Protein AF-A0A1Q6RAH1-F1 (afdb_monomer_lite)

pLDDT: mean 85.96, std 10.25, range [42.16, 95.19]

Radius of gyration: 25.36 Å; chains: 1; bounding box: 57×45×61 Å

Sequence (213 aa):
MSKNLIPQIAQMLGVALGEEFKVVYKTRFEIICNFTLAGLFVHKGDSGKYEKEPLADIICGKAAIVKLPWKPKERDIFYSFDFTYGKWGVKSDMWAGAPCDYALLGKGWIYRTRAEAEAALPAVAKEVGAEYELPTSDTEAVEPWKPKAGEQYYSFGGRFFGDPTVWIVIDVIWQGLAYDVAMFDKGWVYKSKEEAQAALPKVAAEIGVEYES

Secondary structure (DSSP, 8-state):
-PPP-HHHHHHHTT--TT-EEEEEETT--EEEEEEETTEEEEEETTEEEE-SHHHHHHHTTSEEEEEPPP-PPTT-EEEEEEEETTEEEEEEEE----HHHHHHHHHT--BSSHHHHHHHHHHHHHHHT--B---SS------PPPPPTT-EEEEEEE-SSS-TTSEEEEEEE----HHHHHHHHTT--BSSHHHHHHHHHHHHHHHT--B--

Structure (mmCIF, N/CA/C/O backbone):
data_AF-A0A1Q6RAH1-F1
#
_entry.id   AF-A0A1Q6RAH1-F1
#
loop_
_atom_site.group_PDB
_atom_site.id
_atom_site.type_symbol
_atom_site.label_atom_id
_atom_site.label_alt_id
_atom_site.label_comp_id
_atom_site.label_asym_id
_atom_site.label_entity_id
_atom_site.label_seq_id
_atom_site.pdbx_PDB_ins_code
_atom_site.Cartn_x
_atom_site.Cartn_y
_atom_site.Cartn_z
_atom_site.occupancy
_atom_site.B_iso_or_equiv
_atom_site.auth_seq_id
_atom_site.auth_comp_id
_atom_site.auth_asym_id
_atom_site.auth_atom_id
_atom_site.pdbx_PDB_model_num
ATOM 1 N N . MET A 1 1 ? 32.339 -12.583 -17.198 1.00 47.75 1 MET A N 1
ATOM 2 C CA . MET A 1 1 ? 31.604 -11.817 -16.170 1.00 47.75 1 MET A CA 1
ATOM 3 C C . MET A 1 1 ? 30.971 -12.802 -15.207 1.00 47.75 1 MET A C 1
ATOM 5 O O . MET A 1 1 ? 30.176 -13.624 -15.645 1.00 47.75 1 MET A O 1
ATOM 9 N N . SER A 1 2 ? 31.379 -12.803 -13.940 1.00 65.00 2 SER A N 1
ATOM 10 C CA . SER A 1 2 ? 30.761 -13.646 -12.915 1.00 65.00 2 SER A CA 1
ATOM 11 C C . SER A 1 2 ? 29.374 -13.090 -12.584 1.00 65.00 2 SER A C 1
ATOM 13 O O . SER A 1 2 ? 29.226 -11.930 -12.210 1.00 65.00 2 SER A O 1
ATOM 15 N N . LYS A 1 3 ? 28.335 -13.904 -12.771 1.00 85.19 3 LYS A N 1
ATOM 16 C CA . LYS A 1 3 ? 26.958 -13.549 -12.414 1.00 85.19 3 LYS A CA 1
ATOM 17 C C . LYS A 1 3 ? 26.849 -13.481 -10.886 1.00 85.19 3 LYS A C 1
ATOM 19 O O . LYS A 1 3 ? 27.152 -14.465 -10.217 1.00 85.19 3 LYS A O 1
ATOM 24 N N . ASN A 1 4 ? 26.427 -12.344 -10.334 1.00 91.25 4 ASN A N 1
ATOM 25 C CA . ASN A 1 4 ? 26.151 -12.224 -8.901 1.00 91.25 4 ASN A CA 1
ATOM 26 C C . ASN A 1 4 ? 24.824 -12.928 -8.572 1.00 91.25 4 ASN A C 1
ATOM 28 O O . ASN A 1 4 ? 23.782 -12.563 -9.117 1.00 91.25 4 ASN A O 1
ATOM 32 N N . LEU A 1 5 ? 24.866 -13.941 -7.705 1.00 93.62 5 LEU A N 1
ATOM 33 C CA . LEU A 1 5 ? 23.701 -14.756 -7.347 1.00 93.62 5 LEU A CA 1
ATOM 34 C C . LEU A 1 5 ? 22.924 -14.221 -6.138 1.00 93.62 5 LEU A C 1
ATOM 36 O O . LEU A 1 5 ? 21.811 -14.681 -5.898 1.00 93.62 5 LEU A O 1
ATOM 40 N N . ILE A 1 6 ? 23.460 -13.244 -5.397 1.00 93.81 6 ILE A N 1
ATOM 41 C CA . ILE A 1 6 ? 22.816 -12.741 -4.175 1.00 93.81 6 ILE A CA 1
ATOM 42 C C . ILE A 1 6 ? 21.381 -12.239 -4.413 1.00 93.81 6 ILE A C 1
ATOM 44 O O . ILE A 1 6 ? 20.514 -12.626 -3.631 1.00 93.81 6 ILE A O 1
ATOM 48 N N . PRO A 1 7 ? 21.067 -11.470 -5.479 1.00 92.81 7 PRO A N 1
ATOM 49 C CA . PRO A 1 7 ? 19.688 -11.042 -5.725 1.00 92.81 7 PRO A CA 1
ATOM 50 C C . PRO A 1 7 ? 18.707 -12.212 -5.878 1.00 92.81 7 PRO A C 1
ATOM 52 O O . PRO A 1 7 ? 17.592 -12.154 -5.369 1.00 92.81 7 PRO A O 1
ATOM 55 N N . GLN A 1 8 ? 19.138 -13.297 -6.533 1.00 93.88 8 GLN A N 1
ATOM 56 C CA . GLN A 1 8 ? 18.311 -14.491 -6.729 1.00 93.88 8 GLN A CA 1
ATOM 57 C C . GLN A 1 8 ? 18.133 -15.263 -5.421 1.00 93.88 8 GLN A C 1
ATOM 59 O O . GLN A 1 8 ? 17.026 -15.688 -5.107 1.00 93.88 8 GLN A O 1
ATOM 64 N N . ILE A 1 9 ? 19.202 -15.395 -4.630 1.00 92.44 9 ILE A N 1
ATOM 65 C CA . ILE A 1 9 ? 19.156 -16.039 -3.312 1.00 92.44 9 ILE A CA 1
ATOM 66 C C . ILE A 1 9 ? 18.201 -15.284 -2.379 1.00 92.44 9 ILE A C 1
ATOM 68 O O . ILE A 1 9 ? 17.347 -15.911 -1.760 1.00 92.44 9 ILE A O 1
ATOM 72 N N . ALA A 1 10 ? 18.295 -13.953 -2.311 1.00 91.44 10 ALA A N 1
ATOM 73 C CA . ALA A 1 10 ? 17.407 -13.132 -1.488 1.00 91.44 10 ALA A CA 1
ATOM 74 C C . ALA A 1 10 ? 15.931 -13.353 -1.867 1.00 91.44 10 ALA A C 1
ATOM 76 O O . ALA A 1 10 ? 15.109 -13.658 -1.002 1.00 91.44 10 ALA A O 1
ATOM 77 N N . GLN A 1 11 ? 15.623 -13.323 -3.169 1.00 89.25 11 GLN A N 1
ATOM 78 C CA . GLN A 1 11 ? 14.278 -13.581 -3.683 1.00 89.25 11 GLN A CA 1
ATOM 79 C C . GLN A 1 11 ? 13.774 -14.990 -3.331 1.00 89.25 11 GLN A C 1
ATOM 81 O O . GLN A 1 11 ? 12.641 -15.130 -2.876 1.00 89.25 11 GLN A O 1
ATOM 86 N N . MET A 1 12 ? 14.604 -16.029 -3.497 1.00 91.62 12 MET A N 1
ATOM 87 C CA . MET A 1 12 ? 14.254 -17.412 -3.131 1.00 91.62 12 MET A CA 1
ATOM 88 C C . MET A 1 12 ? 13.974 -17.572 -1.634 1.00 91.62 12 MET A C 1
ATOM 90 O O . MET A 1 12 ? 13.146 -18.389 -1.242 1.00 91.62 12 MET A O 1
ATOM 94 N N . LEU A 1 13 ? 14.653 -16.785 -0.803 1.00 90.31 13 LEU A N 1
ATOM 95 C CA . LEU A 1 13 ? 14.472 -16.751 0.647 1.00 90.31 13 LEU A CA 1
ATOM 96 C C . LEU A 1 13 ? 13.353 -15.791 1.086 1.00 90.31 13 LEU A C 1
ATOM 98 O O . LEU A 1 13 ? 13.125 -15.605 2.280 1.00 90.31 13 LEU A O 1
ATOM 102 N N . GLY A 1 14 ? 12.648 -15.182 0.129 1.00 87.69 14 GLY A N 1
ATOM 103 C CA . GLY A 1 14 ? 11.501 -14.321 0.374 1.00 87.69 14 GLY A CA 1
ATOM 104 C C . GLY A 1 14 ? 11.841 -12.949 0.953 1.00 87.69 14 GLY A C 1
ATOM 105 O O . GLY A 1 14 ? 10.938 -12.312 1.484 1.00 87.69 14 GLY A O 1
ATOM 106 N N . VAL A 1 15 ? 13.087 -12.478 0.871 1.00 89.19 15 VAL A N 1
ATOM 107 C CA . VAL A 1 15 ? 13.524 -11.157 1.368 1.00 89.19 15 VAL A CA 1
ATOM 108 C C . VAL A 1 15 ? 14.038 -10.278 0.227 1.00 89.19 15 VAL A C 1
ATOM 110 O O . VAL A 1 15 ? 14.594 -10.772 -0.755 1.00 89.19 15 VAL A O 1
ATOM 113 N N . ALA A 1 16 ? 13.860 -8.964 0.333 1.00 87.19 16 ALA A N 1
ATOM 114 C CA . ALA A 1 16 ? 14.388 -8.014 -0.639 1.00 87.19 16 ALA A CA 1
ATOM 115 C C . ALA A 1 16 ? 15.873 -7.695 -0.386 1.00 87.19 16 ALA A C 1
ATOM 117 O O . ALA A 1 16 ? 16.408 -7.850 0.713 1.00 87.19 16 ALA A O 1
ATOM 118 N N . LEU A 1 17 ? 16.565 -7.220 -1.423 1.00 89.75 17 LEU A N 1
ATOM 119 C CA . LEU A 1 17 ? 17.951 -6.777 -1.291 1.00 89.75 17 LEU A CA 1
ATOM 120 C C . LEU A 1 17 ? 18.000 -5.507 -0.427 1.00 89.75 17 LEU A C 1
ATOM 122 O O . LEU A 1 17 ? 17.276 -4.548 -0.681 1.00 89.75 17 LEU A O 1
ATOM 126 N N . GLY A 1 18 ? 18.837 -5.511 0.607 1.00 86.62 18 GLY A N 1
ATOM 127 C CA . GLY A 1 18 ? 18.890 -4.451 1.613 1.00 86.62 18 GLY A CA 1
ATOM 128 C C . GLY A 1 18 ? 17.798 -4.514 2.688 1.00 86.62 18 GLY A C 1
ATOM 129 O O . GLY A 1 18 ? 17.840 -3.695 3.599 1.00 86.62 18 GLY A O 1
ATOM 130 N N . GLU A 1 19 ? 16.854 -5.459 2.622 1.00 87.56 19 GLU A N 1
ATOM 131 C CA . GLU A 1 19 ? 15.880 -5.689 3.696 1.00 87.56 19 GLU A CA 1
ATOM 132 C C . GLU A 1 19 ? 16.561 -6.374 4.883 1.00 87.56 19 GLU A C 1
ATOM 134 O O . GLU A 1 19 ? 17.255 -7.381 4.715 1.00 87.56 19 GLU A O 1
ATOM 139 N N . GLU A 1 20 ? 16.363 -5.823 6.080 1.00 90.56 20 GLU A N 1
ATOM 140 C CA . GLU A 1 20 ? 16.831 -6.440 7.316 1.00 90.56 20 GLU A CA 1
ATOM 141 C C . GLU A 1 20 ? 15.904 -7.580 7.734 1.00 90.56 20 GLU A C 1
ATOM 143 O O . GLU A 1 20 ? 14.677 -7.464 7.749 1.00 90.56 20 GLU A O 1
ATOM 148 N N . PHE A 1 21 ? 16.510 -8.694 8.116 1.00 91.25 21 PHE A N 1
ATOM 149 C CA . PHE A 1 21 ? 15.821 -9.860 8.634 1.00 91.25 21 PHE A CA 1
ATOM 150 C C . PHE A 1 21 ? 16.607 -10.465 9.789 1.00 91.25 21 PHE A C 1
ATOM 152 O O . PHE A 1 21 ? 17.814 -10.268 9.939 1.00 91.25 21 PHE A O 1
ATOM 159 N N . LYS A 1 22 ? 15.905 -11.229 10.617 1.00 93.25 22 LYS A N 1
ATOM 160 C CA . LYS A 1 22 ? 16.497 -11.987 11.707 1.00 93.25 22 LYS A CA 1
ATOM 161 C C . LYS A 1 22 ? 16.856 -13.385 11.215 1.00 93.25 22 LYS A C 1
ATOM 163 O O . LYS A 1 22 ? 16.039 -14.058 10.593 1.00 93.25 22 LYS A O 1
ATOM 168 N N . VAL A 1 23 ? 18.057 -13.845 11.529 1.00 93.06 23 VAL A N 1
ATOM 169 C CA . VAL A 1 23 ? 18.472 -15.240 11.368 1.00 93.06 23 VAL A CA 1
ATOM 170 C C . VAL A 1 23 ? 18.381 -15.908 12.731 1.00 93.06 23 VAL A C 1
ATOM 172 O O . VAL A 1 23 ? 18.995 -15.442 13.691 1.00 93.06 23 VAL A O 1
ATOM 175 N N . VAL A 1 24 ? 17.604 -16.985 12.816 1.00 92.12 24 VAL A N 1
ATOM 176 C CA . VAL A 1 24 ? 17.355 -17.731 14.052 1.00 92.12 24 VAL A CA 1
ATOM 177 C C . VAL A 1 24 ? 17.960 -19.122 13.935 1.00 92.12 24 VAL A C 1
ATOM 179 O O . VAL A 1 24 ? 17.583 -19.924 13.075 1.00 92.12 24 VAL A O 1
ATOM 182 N N . TYR A 1 25 ? 18.892 -19.420 14.831 1.00 90.75 25 TYR A N 1
ATOM 183 C CA . TYR A 1 25 ? 19.500 -20.737 14.955 1.00 90.75 25 TYR A CA 1
ATOM 184 C C . TYR A 1 25 ? 18.700 -21.630 15.904 1.00 90.75 25 TYR A C 1
ATOM 186 O O . TYR A 1 25 ? 18.024 -21.161 16.820 1.00 90.75 25 TYR A O 1
ATOM 194 N N . LYS A 1 26 ? 18.849 -22.953 15.760 1.00 83.50 26 LYS A N 1
ATOM 195 C CA . LYS A 1 26 ? 18.244 -23.939 16.681 1.00 83.50 26 LYS A CA 1
ATOM 196 C C . LYS A 1 26 ? 18.640 -23.720 18.146 1.00 83.50 26 LYS A C 1
ATOM 198 O O . LYS A 1 26 ? 17.880 -24.053 19.047 1.00 83.50 26 LYS A O 1
ATOM 203 N N . THR A 1 27 ? 19.809 -23.129 18.382 1.00 83.38 27 THR A N 1
ATOM 204 C CA . THR A 1 27 ? 20.325 -22.750 19.705 1.00 83.38 27 THR A CA 1
ATOM 205 C C . THR A 1 27 ? 19.649 -21.506 20.298 1.00 83.38 27 THR A C 1
ATOM 207 O O . THR A 1 27 ? 20.072 -21.048 21.355 1.00 83.38 27 THR A O 1
ATOM 210 N N . ARG A 1 28 ? 18.617 -20.951 19.640 1.00 79.00 28 ARG A N 1
ATOM 211 C CA . ARG A 1 28 ? 17.972 -19.659 19.954 1.00 79.00 28 ARG A CA 1
ATOM 212 C C . ARG A 1 28 ? 18.907 -18.452 19.875 1.00 79.00 28 ARG A C 1
ATOM 214 O O . ARG A 1 28 ? 18.581 -17.384 20.379 1.00 79.00 28 ARG A O 1
ATOM 221 N N . PHE A 1 29 ? 20.063 -18.617 19.242 1.00 86.12 29 PHE A N 1
ATOM 222 C CA . PHE A 1 29 ? 20.911 -17.494 18.886 1.00 86.12 29 PHE A CA 1
ATOM 223 C C . PHE A 1 29 ? 20.271 -16.736 17.719 1.00 86.12 29 PHE A C 1
ATOM 225 O O . PHE A 1 29 ? 19.860 -17.351 16.730 1.00 86.12 29 PHE A O 1
ATOM 232 N N . GLU A 1 30 ? 20.171 -15.417 17.859 1.00 89.50 30 GLU A N 1
ATOM 233 C CA . GLU A 1 30 ? 19.521 -14.529 16.900 1.00 89.50 30 GLU A CA 1
ATOM 234 C C . GLU A 1 30 ? 20.498 -13.448 16.446 1.00 89.50 30 GLU A C 1
ATOM 236 O O . GLU A 1 30 ? 21.168 -12.823 17.269 1.00 89.50 30 GLU A O 1
ATOM 241 N N . ILE A 1 31 ? 20.555 -13.206 15.139 1.00 91.44 31 ILE A N 1
ATOM 242 C CA . ILE A 1 31 ? 21.342 -12.117 14.548 1.00 91.44 31 ILE A CA 1
ATOM 243 C C . ILE A 1 31 ? 20.506 -11.369 13.519 1.00 91.44 31 ILE A C 1
ATOM 245 O O . ILE A 1 31 ? 19.655 -11.965 12.859 1.00 91.44 31 ILE A O 1
ATOM 249 N N . ILE A 1 32 ? 20.742 -10.065 13.385 1.00 92.25 32 ILE A N 1
ATOM 250 C CA . ILE A 1 32 ? 20.116 -9.246 12.345 1.00 92.25 32 ILE A CA 1
ATOM 251 C C . ILE A 1 32 ? 21.073 -9.178 11.160 1.00 92.25 32 ILE A C 1
ATOM 253 O O . ILE A 1 32 ? 22.271 -8.931 11.318 1.00 92.25 32 ILE A O 1
ATOM 257 N N . CYS A 1 33 ? 20.553 -9.442 9.969 1.00 93.62 33 CYS A N 1
ATOM 258 C CA . CYS A 1 33 ? 21.322 -9.471 8.737 1.00 93.62 33 CYS A CA 1
ATOM 259 C C . CYS A 1 33 ? 20.552 -8.809 7.597 1.00 93.62 33 CYS A C 1
ATOM 261 O O . CYS A 1 33 ? 19.330 -8.698 7.644 1.00 93.62 33 CYS A O 1
ATOM 263 N N . ASN A 1 34 ? 21.262 -8.432 6.538 1.00 93.88 34 ASN A N 1
ATOM 264 C CA . ASN A 1 34 ? 20.655 -8.078 5.260 1.00 93.88 34 ASN A CA 1
ATOM 265 C C . ASN A 1 34 ? 21.528 -8.564 4.095 1.00 93.88 34 ASN A C 1
ATOM 267 O O . ASN A 1 34 ? 22.754 -8.652 4.197 1.00 93.88 34 ASN A O 1
ATOM 271 N N . PHE A 1 35 ? 20.897 -8.876 2.963 1.00 94.62 35 PHE A N 1
ATOM 272 C CA . PHE A 1 35 ? 21.619 -9.184 1.728 1.00 94.62 35 PHE A CA 1
ATOM 273 C C . PHE A 1 35 ? 22.016 -7.891 1.012 1.00 94.62 35 PHE A C 1
ATOM 275 O O . PHE A 1 35 ? 21.180 -7.013 0.807 1.00 94.62 35 PHE A O 1
ATOM 282 N N . THR A 1 36 ? 23.269 -7.782 0.576 1.00 93.31 36 THR A N 1
ATOM 283 C CA . THR A 1 36 ? 23.757 -6.718 -0.314 1.00 93.31 36 THR A CA 1
ATOM 284 C C . THR A 1 36 ? 24.404 -7.330 -1.550 1.00 93.31 36 THR A C 1
ATOM 286 O O . THR A 1 36 ? 24.668 -8.529 -1.607 1.00 93.31 36 THR A O 1
ATOM 289 N N . LEU A 1 37 ? 24.742 -6.510 -2.547 1.00 92.38 37 LEU A N 1
ATOM 290 C CA . LEU A 1 37 ? 25.493 -6.995 -3.708 1.00 92.38 37 LEU A CA 1
ATOM 291 C C . LEU A 1 37 ? 26.866 -7.591 -3.339 1.00 92.38 37 LEU A C 1
ATOM 293 O O . LEU A 1 37 ? 27.397 -8.378 -4.118 1.00 92.38 37 LEU A O 1
ATOM 297 N N . ALA A 1 38 ? 27.424 -7.261 -2.170 1.00 90.12 38 ALA A N 1
ATOM 298 C CA . ALA A 1 38 ? 28.689 -7.814 -1.690 1.00 90.12 38 ALA A CA 1
ATOM 299 C C . ALA A 1 38 ? 28.535 -9.146 -0.926 1.00 90.12 38 ALA A C 1
ATOM 301 O O . ALA A 1 38 ? 29.526 -9.853 -0.746 1.00 90.12 38 ALA A O 1
ATOM 302 N N . GLY A 1 39 ? 27.323 -9.513 -0.491 1.00 92.44 39 GLY A N 1
ATOM 303 C CA . GLY A 1 39 ? 27.060 -10.740 0.264 1.00 92.44 39 GLY A CA 1
ATOM 304 C C . GLY A 1 39 ? 26.077 -10.536 1.415 1.00 92.44 39 GLY A C 1
ATOM 305 O O . GLY A 1 39 ? 25.264 -9.616 1.397 1.00 92.44 39 GLY A O 1
ATOM 306 N N . LEU A 1 40 ? 26.149 -11.405 2.425 1.00 94.56 40 LEU A N 1
ATOM 307 C CA . LEU A 1 40 ? 25.364 -11.277 3.652 1.00 94.56 40 LEU A CA 1
ATOM 308 C C . LEU A 1 40 ? 26.101 -10.379 4.650 1.00 94.56 40 LEU A C 1
ATOM 310 O O . LEU A 1 40 ? 27.222 -10.693 5.056 1.00 94.56 40 LEU A O 1
ATOM 314 N N . PHE A 1 41 ? 25.474 -9.274 5.039 1.00 95.19 41 PHE A N 1
ATOM 315 C CA . PHE A 1 41 ? 25.972 -8.378 6.075 1.00 95.19 41 PHE A CA 1
ATOM 316 C C . PHE A 1 41 ? 25.336 -8.740 7.418 1.00 95.19 41 PHE A C 1
ATOM 318 O O . PHE A 1 41 ? 24.119 -8.901 7.496 1.00 95.19 41 PHE A O 1
ATOM 325 N N . VAL A 1 42 ? 26.157 -8.882 8.458 1.00 94.81 42 VAL A N 1
ATOM 326 C CA . VAL A 1 42 ? 25.736 -9.184 9.831 1.00 94.81 42 VAL A CA 1
ATOM 327 C C . VAL A 1 42 ? 25.904 -7.933 10.682 1.00 94.81 42 VAL A C 1
ATOM 329 O O . VAL A 1 42 ? 27.005 -7.380 10.771 1.00 94.81 42 VAL A O 1
ATOM 332 N N . HIS A 1 43 ? 24.817 -7.507 11.322 1.00 90.50 43 HIS A N 1
ATOM 333 C CA . HIS A 1 43 ? 24.790 -6.350 12.214 1.00 90.50 43 HIS A CA 1
ATOM 334 C C . HIS A 1 43 ? 25.256 -6.718 13.626 1.00 90.50 43 HIS A C 1
ATOM 336 O O . HIS A 1 43 ? 24.899 -7.764 14.171 1.00 90.50 43 HIS A O 1
ATOM 342 N N . LYS A 1 44 ? 26.041 -5.831 14.239 1.00 86.69 44 LYS A N 1
ATOM 343 C CA . LYS A 1 44 ? 26.558 -5.924 15.608 1.00 86.69 44 LYS A CA 1
ATOM 344 C C . LYS A 1 44 ? 26.568 -4.527 16.246 1.00 86.69 44 LYS A C 1
ATOM 346 O O . LYS A 1 44 ? 27.577 -3.818 16.207 1.00 86.69 44 LYS A O 1
ATOM 351 N N . GLY A 1 45 ? 25.440 -4.147 16.850 1.00 76.00 45 GLY A N 1
ATOM 352 C CA . GLY A 1 45 ? 25.222 -2.783 17.354 1.00 76.00 45 GLY A CA 1
ATOM 353 C C . GLY A 1 45 ? 25.266 -1.766 16.210 1.00 76.00 45 GLY A C 1
ATOM 354 O O . GLY A 1 45 ? 24.728 -2.043 15.144 1.00 76.00 45 GLY A O 1
ATOM 355 N N . ASP A 1 46 ? 25.983 -0.656 16.396 1.00 70.38 46 ASP A N 1
ATOM 356 C CA . ASP A 1 46 ? 26.181 0.389 15.370 1.00 70.38 46 ASP A CA 1
ATOM 357 C C . ASP A 1 46 ? 27.219 0.010 14.289 1.00 70.38 46 ASP A C 1
ATOM 359 O O . ASP A 1 46 ? 27.641 0.837 13.482 1.00 70.38 46 ASP A O 1
ATOM 363 N N . SER A 1 47 ? 27.689 -1.240 14.291 1.00 80.44 47 SER A N 1
ATOM 364 C CA . SER A 1 47 ? 28.716 -1.754 13.381 1.00 80.44 47 SER A CA 1
ATOM 365 C C . SER A 1 47 ? 28.268 -3.057 12.722 1.00 80.44 47 SER A C 1
ATOM 367 O O . SER A 1 47 ? 27.273 -3.657 13.119 1.00 80.44 47 SER A O 1
ATOM 369 N N . GLY A 1 48 ? 29.012 -3.544 11.733 1.00 88.88 48 GLY A N 1
ATOM 370 C CA . GLY A 1 48 ? 28.742 -4.848 11.135 1.00 88.88 48 GLY A CA 1
ATOM 371 C C . GLY A 1 48 ? 29.824 -5.275 10.156 1.00 88.88 48 GLY A C 1
ATOM 372 O O . GLY A 1 48 ? 30.775 -4.535 9.893 1.00 88.88 48 GLY A O 1
ATOM 373 N N . LYS A 1 49 ? 29.709 -6.498 9.641 1.00 94.12 49 LYS A N 1
ATOM 374 C CA . LYS A 1 49 ? 30.662 -7.048 8.670 1.00 94.12 49 LYS A CA 1
ATOM 375 C C . LY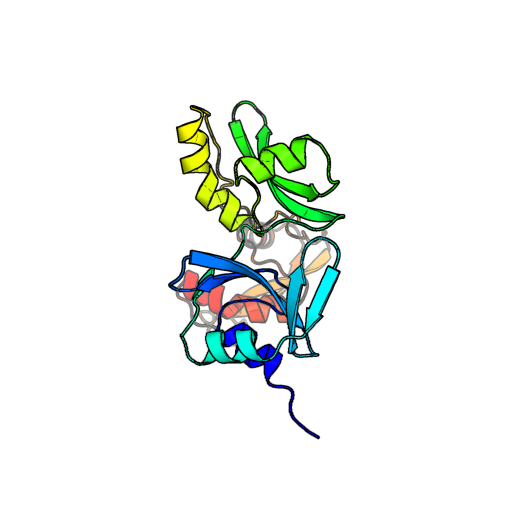S A 1 49 ? 30.007 -8.081 7.763 1.00 94.12 49 LYS A C 1
ATOM 377 O O . LYS A 1 49 ? 28.973 -8.655 8.087 1.00 94.12 49 LYS A O 1
ATOM 382 N N . TYR A 1 50 ? 30.648 -8.340 6.629 1.00 92.88 50 TYR A N 1
ATOM 383 C CA . TYR A 1 50 ? 30.246 -9.412 5.727 1.00 92.88 50 TYR A CA 1
ATOM 384 C C . TYR A 1 50 ? 30.726 -10.763 6.254 1.00 92.88 50 TYR A C 1
ATOM 386 O O . TYR A 1 50 ? 31.927 -10.954 6.455 1.00 92.88 50 TYR A O 1
ATOM 394 N N . GLU A 1 51 ? 29.803 -11.704 6.449 1.00 92.25 51 GLU A N 1
ATOM 395 C CA . GLU A 1 51 ? 30.116 -13.036 6.973 1.00 92.25 51 GLU A CA 1
ATOM 396 C C . GLU A 1 51 ? 29.668 -14.146 6.020 1.00 92.25 51 GLU A C 1
ATOM 398 O O . GLU A 1 51 ? 28.571 -14.126 5.464 1.00 92.25 51 GLU A O 1
ATOM 403 N N . LYS A 1 52 ? 30.544 -15.140 5.833 1.00 91.69 52 LYS A N 1
ATOM 404 C CA . LYS A 1 52 ? 30.313 -16.269 4.917 1.00 91.69 52 LYS A CA 1
ATOM 405 C C . LYS A 1 52 ? 29.613 -17.442 5.602 1.00 91.69 52 LYS A C 1
ATOM 407 O O . LYS A 1 52 ? 28.859 -18.158 4.952 1.00 91.69 52 LYS A O 1
ATOM 412 N N . GLU A 1 53 ? 29.867 -17.640 6.893 1.00 91.44 53 GLU A N 1
ATOM 413 C CA . GLU A 1 53 ? 29.320 -18.762 7.663 1.00 91.44 53 GLU A CA 1
ATOM 414 C C . GLU A 1 53 ? 27.795 -18.663 7.818 1.00 91.44 53 GLU A C 1
ATOM 416 O O . GLU A 1 53 ? 27.118 -19.612 7.416 1.00 91.44 53 GLU A O 1
ATOM 421 N N . PRO A 1 54 ? 27.206 -17.520 8.236 1.00 91.12 54 PRO A N 1
ATOM 422 C CA . PRO A 1 54 ? 25.752 -17.424 8.346 1.00 91.12 54 PRO A CA 1
ATOM 423 C C . PRO A 1 54 ? 25.056 -17.531 6.986 1.00 91.12 54 PRO A C 1
ATOM 425 O O . PRO A 1 54 ? 23.971 -18.096 6.889 1.00 91.12 54 PRO A O 1
ATOM 428 N N . LEU A 1 55 ? 25.704 -17.071 5.908 1.00 93.12 55 LEU A N 1
ATOM 429 C CA . LEU A 1 55 ? 25.204 -17.273 4.548 1.00 93.12 55 LEU A CA 1
ATOM 430 C C . LEU A 1 55 ? 25.100 -18.765 4.210 1.00 93.12 55 LEU A C 1
ATOM 432 O O . LEU A 1 55 ? 24.068 -19.199 3.702 1.00 93.12 55 LEU A O 1
ATOM 436 N N . ALA A 1 56 ? 26.144 -19.544 4.509 1.00 94.19 56 ALA A N 1
ATOM 437 C CA . ALA A 1 56 ? 26.151 -20.990 4.307 1.00 94.19 56 ALA A CA 1
ATOM 438 C C . ALA A 1 56 ? 25.093 -21.698 5.172 1.00 94.19 56 ALA A C 1
ATOM 440 O O . ALA A 1 56 ? 24.429 -22.623 4.706 1.00 94.19 56 ALA A O 1
ATOM 441 N N . ASP A 1 57 ? 24.901 -21.256 6.414 1.00 93.81 57 ASP A N 1
ATOM 442 C CA . ASP A 1 57 ? 23.904 -21.835 7.314 1.00 93.81 57 ASP A CA 1
ATOM 443 C C . ASP A 1 57 ? 22.468 -21.588 6.841 1.00 93.81 57 ASP A C 1
ATOM 445 O O . ASP A 1 57 ? 21.640 -22.497 6.921 1.00 93.81 57 ASP A O 1
ATOM 449 N N . ILE A 1 58 ? 22.180 -20.398 6.308 1.00 93.44 58 ILE A N 1
ATOM 450 C CA . ILE A 1 58 ? 20.879 -20.060 5.719 1.00 93.44 58 ILE A CA 1
ATOM 451 C C . ILE A 1 58 ? 20.598 -20.947 4.500 1.00 93.44 58 ILE A C 1
ATOM 453 O O . ILE A 1 58 ? 19.572 -21.624 4.456 1.00 93.44 58 ILE A O 1
ATOM 457 N N . ILE A 1 59 ? 21.508 -20.986 3.518 1.00 92.75 59 ILE A N 1
ATOM 458 C CA . ILE A 1 59 ? 21.270 -21.709 2.252 1.00 92.75 59 ILE A CA 1
ATOM 459 C C . ILE A 1 59 ? 21.229 -23.233 2.434 1.00 92.75 59 ILE A C 1
ATOM 461 O O . ILE A 1 59 ? 20.582 -23.924 1.654 1.00 92.75 59 ILE A O 1
ATOM 465 N N . CYS A 1 60 ? 21.888 -23.759 3.470 1.00 93.31 60 CYS A N 1
ATOM 466 C CA . CYS A 1 60 ? 21.847 -25.176 3.831 1.00 93.31 60 CYS A CA 1
ATOM 467 C C . CYS A 1 60 ? 20.709 -25.522 4.812 1.00 93.31 60 CYS A C 1
ATOM 469 O O . CYS A 1 60 ? 20.642 -26.660 5.277 1.00 93.31 60 CYS A O 1
ATOM 471 N N . GLY A 1 61 ? 19.845 -24.565 5.176 1.00 90.12 61 GLY A N 1
ATOM 472 C CA . GLY A 1 61 ? 18.696 -24.796 6.061 1.00 90.12 61 GLY A CA 1
ATOM 473 C C . GLY A 1 61 ? 19.051 -25.079 7.527 1.00 90.12 61 GLY A C 1
ATOM 474 O O . GLY A 1 61 ? 18.252 -25.663 8.262 1.00 90.12 61 GLY A O 1
ATOM 475 N N . LYS A 1 62 ? 20.251 -24.696 7.979 1.00 91.75 62 LYS A N 1
ATOM 476 C CA . LYS A 1 62 ? 20.679 -24.815 9.386 1.00 91.75 62 LYS A CA 1
ATOM 477 C C . LYS A 1 62 ? 20.132 -23.690 10.265 1.00 91.75 62 LYS A C 1
ATOM 479 O O . LYS A 1 62 ? 20.010 -23.878 11.478 1.00 91.75 62 LYS A O 1
ATOM 484 N N . ALA A 1 63 ? 19.798 -22.557 9.656 1.00 91.94 63 ALA A N 1
ATOM 485 C CA . ALA A 1 63 ? 19.170 -21.413 10.298 1.00 91.94 63 ALA A CA 1
ATOM 486 C C . ALA A 1 63 ? 17.911 -20.992 9.532 1.00 91.94 63 ALA A C 1
ATOM 488 O O . ALA A 1 63 ? 17.818 -21.175 8.319 1.00 91.94 63 ALA A O 1
ATOM 489 N N . ALA A 1 64 ? 16.941 -20.435 10.253 1.00 90.88 64 ALA A N 1
ATOM 490 C CA . ALA A 1 64 ? 15.707 -19.922 9.677 1.00 90.88 64 ALA A CA 1
ATOM 491 C C . ALA A 1 64 ? 15.785 -18.403 9.518 1.00 90.88 64 ALA A C 1
ATOM 493 O O . ALA A 1 64 ? 16.301 -17.709 10.395 1.00 90.88 64 ALA A O 1
ATOM 494 N N . ILE A 1 65 ? 15.233 -17.887 8.421 1.00 91.12 65 ILE A N 1
ATOM 495 C CA . ILE A 1 65 ? 15.007 -16.452 8.250 1.00 91.12 65 ILE A CA 1
ATOM 496 C C . ILE A 1 65 ? 13.636 -16.108 8.821 1.00 91.12 65 ILE A C 1
ATOM 498 O O . ILE A 1 65 ? 12.623 -16.696 8.448 1.00 91.12 65 ILE A O 1
ATOM 502 N N . VAL A 1 66 ? 13.615 -15.122 9.708 1.00 88.88 66 VAL A N 1
ATOM 503 C CA . VAL A 1 66 ? 12.413 -14.499 10.249 1.00 88.88 66 VAL A CA 1
ATOM 504 C C . VAL A 1 66 ? 12.426 -13.044 9.806 1.00 88.88 66 VAL A C 1
ATOM 506 O O . VAL A 1 66 ? 13.346 -12.294 10.136 1.00 88.88 66 VAL A O 1
ATOM 509 N N . LYS A 1 67 ? 11.416 -12.631 9.040 1.00 85.06 67 LYS A N 1
ATOM 510 C CA . LYS A 1 67 ? 11.283 -11.227 8.640 1.00 85.06 67 LYS A CA 1
ATOM 511 C C . LYS A 1 67 ? 11.086 -10.360 9.875 1.00 85.06 67 LYS A C 1
ATOM 513 O O . LYS A 1 67 ? 10.310 -10.711 10.764 1.00 85.06 67 LYS A O 1
ATOM 518 N N . LEU A 1 68 ? 11.790 -9.236 9.920 1.00 79.19 68 LEU A N 1
ATOM 519 C CA . LEU A 1 68 ? 11.507 -8.226 10.926 1.00 79.19 68 LEU A CA 1
ATOM 520 C C . LEU A 1 68 ? 10.193 -7.519 10.567 1.00 79.19 68 LEU A C 1
ATOM 522 O O . LEU A 1 68 ? 9.882 -7.390 9.377 1.00 79.19 68 LEU A O 1
ATOM 526 N N . PRO A 1 69 ? 9.422 -7.055 11.568 1.00 70.38 69 PRO A N 1
ATOM 527 C CA . PRO A 1 69 ? 8.360 -6.093 11.325 1.00 70.38 69 PRO A CA 1
ATOM 528 C C . PRO A 1 69 ? 8.949 -4.945 10.515 1.00 70.38 69 PRO A C 1
ATOM 530 O O . PRO A 1 69 ? 9.997 -4.400 10.869 1.00 70.38 69 PRO A O 1
ATOM 533 N N . TRP A 1 70 ? 8.335 -4.640 9.380 1.00 77.88 70 TRP A N 1
ATOM 534 C CA . TRP A 1 70 ? 8.847 -3.584 8.530 1.00 77.88 70 TRP A CA 1
ATOM 535 C C . TRP A 1 70 ? 8.835 -2.252 9.279 1.00 77.88 70 TRP A C 1
ATOM 537 O O . TRP A 1 70 ? 7.838 -1.893 9.901 1.00 77.88 70 TRP A O 1
ATOM 547 N N . LYS A 1 71 ? 9.947 -1.522 9.187 1.00 82.00 71 LYS A N 1
ATOM 548 C CA . LYS A 1 71 ? 10.072 -0.156 9.680 1.00 82.00 71 LYS A CA 1
ATOM 549 C C . LYS A 1 71 ? 10.315 0.776 8.484 1.00 82.00 71 LYS A C 1
ATOM 551 O O . LYS A 1 71 ? 11.257 0.514 7.730 1.00 82.00 71 LYS A O 1
ATOM 556 N N . PRO A 1 72 ? 9.519 1.842 8.310 1.00 83.81 72 PRO A N 1
ATOM 557 C CA . PRO A 1 72 ? 9.776 2.850 7.287 1.00 83.81 72 PRO A CA 1
ATOM 558 C C . PRO A 1 72 ? 11.103 3.583 7.549 1.00 83.81 72 PRO A C 1
ATOM 560 O O . PRO A 1 72 ? 11.508 3.761 8.703 1.00 83.81 72 PRO A O 1
ATOM 563 N N . LYS A 1 73 ? 11.791 4.019 6.490 1.00 82.12 73 LYS A N 1
ATOM 564 C CA . LYS A 1 73 ? 12.934 4.941 6.599 1.00 82.12 73 LYS A CA 1
ATOM 565 C C . LYS A 1 73 ? 12.443 6.383 6.711 1.00 82.12 73 LYS A C 1
ATOM 567 O O . LYS A 1 73 ? 11.278 6.675 6.470 1.00 82.12 73 LYS A O 1
ATOM 572 N N . GLU A 1 74 ? 13.342 7.304 7.057 1.00 76.88 74 GLU A N 1
ATOM 573 C CA . GLU A 1 74 ? 13.029 8.736 7.033 1.00 76.88 74 GLU A CA 1
ATOM 574 C C . GLU A 1 74 ? 12.484 9.149 5.662 1.00 76.88 74 GLU A C 1
ATOM 576 O O . GLU A 1 74 ? 13.110 8.884 4.636 1.00 76.88 74 GLU A O 1
ATOM 581 N N . ARG A 1 75 ? 11.317 9.802 5.669 1.00 78.75 75 ARG A N 1
ATOM 582 C CA . ARG A 1 75 ? 10.553 10.239 4.492 1.00 78.75 75 ARG A CA 1
ATOM 583 C C . ARG A 1 75 ? 9.902 9.130 3.659 1.00 78.75 75 ARG A C 1
ATOM 585 O O . ARG A 1 75 ? 9.283 9.455 2.645 1.00 78.75 75 ARG A O 1
ATOM 592 N N . ASP A 1 76 ? 9.985 7.864 4.069 1.00 83.19 76 ASP A N 1
ATOM 593 C CA . ASP A 1 76 ? 9.195 6.805 3.439 1.00 83.19 76 ASP A CA 1
ATOM 594 C C . ASP A 1 76 ? 7.708 7.010 3.747 1.00 83.19 76 ASP A C 1
ATOM 596 O O . ASP A 1 76 ? 7.331 7.401 4.855 1.00 83.19 76 ASP A O 1
ATOM 600 N N . ILE A 1 77 ? 6.861 6.711 2.763 1.00 87.56 77 ILE A N 1
ATOM 601 C CA . ILE A 1 77 ? 5.411 6.686 2.946 1.00 87.56 77 ILE A CA 1
ATOM 602 C C . ILE A 1 77 ? 5.028 5.341 3.566 1.00 87.56 77 ILE A C 1
ATOM 604 O O . ILE A 1 77 ? 5.440 4.284 3.083 1.00 87.56 77 ILE A O 1
ATOM 608 N N . PHE A 1 78 ? 4.225 5.384 4.622 1.00 90.19 78 PHE A N 1
ATOM 609 C CA . PHE A 1 78 ? 3.624 4.218 5.255 1.00 90.19 78 PHE A CA 1
ATOM 610 C C . PHE A 1 78 ? 2.116 4.402 5.392 1.00 90.19 78 PHE A C 1
ATOM 612 O O . PHE A 1 78 ? 1.608 5.517 5.317 1.00 90.19 78 PHE A O 1
ATOM 619 N N . TYR A 1 79 ? 1.397 3.305 5.605 1.00 90.44 79 TYR A N 1
ATOM 620 C CA . TYR A 1 79 ? -0.042 3.327 5.847 1.00 90.44 79 TYR A CA 1
ATOM 621 C C . TYR A 1 79 ? -0.334 2.974 7.301 1.00 90.44 79 TYR A C 1
ATOM 623 O O . TYR A 1 79 ? 0.306 2.091 7.874 1.00 90.44 79 TYR A O 1
ATOM 631 N N . SER A 1 80 ? -1.294 3.679 7.887 1.00 92.75 80 SER A N 1
ATOM 632 C CA . SER A 1 80 ? -1.768 3.496 9.259 1.00 92.75 80 SER A CA 1
ATOM 633 C C . SER A 1 80 ? -3.246 3.892 9.343 1.00 92.75 80 SER A C 1
ATOM 635 O O . SER A 1 80 ? -3.908 4.111 8.323 1.00 92.75 80 SER A O 1
ATOM 637 N N . PHE A 1 81 ? -3.772 3.963 10.558 1.00 91.06 81 PHE A N 1
ATOM 638 C CA . PHE A 1 81 ? -5.141 4.352 10.844 1.00 91.06 81 PHE A CA 1
ATOM 639 C C . PHE A 1 81 ? -5.212 5.821 11.255 1.00 91.06 81 PHE A C 1
ATOM 641 O O . PHE A 1 81 ? -4.406 6.288 12.060 1.00 91.06 81 PHE A O 1
ATOM 648 N N . ASP A 1 82 ? -6.199 6.532 10.722 1.00 87.81 82 ASP A N 1
ATOM 649 C CA . ASP A 1 82 ? -6.574 7.876 11.156 1.00 87.81 82 ASP A CA 1
ATOM 650 C C . ASP A 1 82 ? -8.039 7.873 11.605 1.00 87.81 82 ASP A C 1
ATOM 652 O O . ASP A 1 82 ? -8.817 6.981 11.259 1.00 87.81 82 ASP A O 1
ATOM 656 N N . PHE A 1 83 ? -8.416 8.872 12.390 1.00 83.94 83 PHE A N 1
ATOM 657 C CA . PHE A 1 83 ? -9.766 9.058 12.885 1.00 83.94 83 PHE A CA 1
ATOM 658 C C . PHE A 1 83 ? -10.414 10.241 12.174 1.00 83.94 83 PHE A C 1
ATOM 660 O O . PHE A 1 83 ? -10.048 11.394 12.391 1.00 83.94 83 PHE A O 1
ATOM 667 N N . THR A 1 84 ? -11.400 9.969 11.324 1.00 76.12 84 THR A N 1
ATOM 668 C CA . THR A 1 84 ? -12.124 11.006 10.580 1.00 76.12 84 THR A CA 1
ATOM 669 C C . THR A 1 84 ? -13.628 10.810 10.765 1.00 76.12 84 THR A C 1
ATOM 671 O O . THR A 1 84 ? -14.135 9.697 10.682 1.00 76.12 84 THR A O 1
ATOM 674 N N . TYR A 1 85 ? -14.354 11.891 11.069 1.00 77.75 85 TYR A N 1
ATOM 675 C CA . TYR A 1 85 ? -15.817 11.886 11.249 1.00 77.75 85 TYR A CA 1
ATOM 676 C C . TYR A 1 85 ? -16.370 10.821 12.215 1.00 77.75 85 TYR A C 1
ATOM 678 O O . TYR A 1 85 ? -17.470 10.314 12.018 1.00 77.75 85 TYR A O 1
ATOM 686 N N . GLY A 1 86 ? -15.639 10.484 13.281 1.00 80.19 86 GLY A N 1
ATOM 687 C CA . GLY A 1 86 ? -16.121 9.508 14.262 1.00 80.19 86 GLY A CA 1
ATOM 688 C C . GLY A 1 86 ? -15.720 8.059 13.980 1.00 80.19 86 GLY A C 1
ATOM 689 O O . GLY A 1 86 ? -16.019 7.198 14.802 1.00 80.19 86 GLY A O 1
ATOM 690 N N . LYS A 1 87 ? -15.032 7.781 12.866 1.00 86.69 87 LYS A N 1
ATOM 691 C CA . LYS A 1 87 ? -14.652 6.426 12.457 1.00 86.69 87 LYS A CA 1
ATOM 692 C C . LYS A 1 87 ? -13.173 6.327 12.115 1.00 86.69 87 LYS A C 1
ATOM 694 O O . LYS A 1 87 ? -12.545 7.295 11.684 1.00 86.69 87 LYS A O 1
ATOM 699 N N . TRP A 1 88 ? -12.623 5.136 12.306 1.00 89.69 88 TRP A N 1
ATOM 700 C CA . TRP A 1 88 ? -11.274 4.801 11.871 1.00 89.69 88 TRP A CA 1
ATOM 701 C C . TRP A 1 88 ? -11.261 4.502 10.375 1.00 89.69 88 TRP A C 1
ATOM 703 O O . TRP A 1 88 ? -12.093 3.737 9.888 1.00 89.69 88 TRP A O 1
ATOM 713 N N . GLY A 1 89 ? -10.296 5.075 9.667 1.00 87.94 89 GLY A N 1
ATOM 714 C CA . GLY A 1 89 ? -10.033 4.817 8.255 1.00 87.94 89 GLY A CA 1
ATOM 715 C C . GLY A 1 89 ? -8.543 4.621 8.001 1.00 87.94 89 GLY A C 1
ATOM 716 O O . GLY A 1 89 ? -7.711 4.893 8.867 1.00 87.94 89 GLY A O 1
ATOM 717 N N . VAL A 1 90 ? -8.195 4.137 6.810 1.00 89.31 90 VAL A N 1
ATOM 718 C CA . VAL A 1 90 ? -6.793 3.984 6.396 1.00 89.31 90 VAL A CA 1
ATOM 719 C C . VAL A 1 90 ? -6.281 5.279 5.782 1.00 89.31 90 VAL A C 1
ATOM 721 O O . VAL A 1 90 ? -6.936 5.872 4.927 1.00 89.31 90 VAL A O 1
ATOM 724 N N . LYS A 1 91 ? -5.078 5.689 6.179 1.00 89.00 91 LYS A N 1
ATOM 725 C CA . LYS A 1 91 ? -4.392 6.873 5.664 1.00 89.00 91 LYS A CA 1
ATOM 726 C C . LYS A 1 91 ? -2.920 6.577 5.412 1.00 89.00 91 LYS A C 1
ATOM 728 O O . LYS A 1 91 ? -2.303 5.797 6.137 1.00 89.00 91 LYS A O 1
ATOM 733 N N . SER A 1 92 ? -2.360 7.224 4.395 1.00 89.62 92 SER A N 1
ATOM 734 C CA . SER A 1 92 ? -0.915 7.296 4.189 1.00 89.62 92 SER A CA 1
ATOM 735 C C . SER A 1 92 ? -0.306 8.452 4.982 1.00 89.62 92 SER A C 1
ATOM 737 O O . SER A 1 92 ? -0.819 9.572 4.923 1.00 89.62 92 SER A O 1
ATOM 739 N N . ASP A 1 93 ? 0.821 8.212 5.634 1.00 88.31 93 ASP A N 1
ATOM 740 C CA . ASP A 1 93 ? 1.632 9.244 6.272 1.00 88.31 93 ASP A CA 1
ATOM 741 C C . ASP A 1 93 ? 3.108 9.082 5.891 1.00 88.31 93 ASP A C 1
ATOM 743 O O . ASP A 1 93 ? 3.526 8.053 5.355 1.00 88.31 93 ASP A O 1
ATOM 747 N N . MET A 1 94 ? 3.901 10.120 6.130 1.00 90.25 94 MET A N 1
ATOM 748 C CA . MET A 1 94 ? 5.336 10.120 5.891 1.00 90.25 94 MET A CA 1
ATOM 749 C C . MET A 1 94 ? 6.071 9.904 7.209 1.00 90.25 94 MET A C 1
ATOM 751 O O . MET A 1 94 ? 5.873 10.643 8.168 1.00 90.25 94 MET A O 1
ATOM 755 N N . TRP A 1 95 ? 6.978 8.930 7.249 1.00 88.38 95 TRP A N 1
ATOM 756 C CA . TRP A 1 95 ? 7.769 8.671 8.445 1.00 88.38 95 TRP A CA 1
ATOM 757 C C . TRP A 1 95 ? 8.726 9.831 8.726 1.00 88.38 95 TRP A C 1
ATOM 759 O O . TRP A 1 95 ? 9.701 10.049 8.000 1.00 88.38 95 TRP A O 1
ATOM 769 N N . ALA A 1 96 ? 8.462 10.553 9.813 1.00 87.81 96 ALA A N 1
ATOM 770 C CA . ALA A 1 96 ? 9.274 11.669 10.286 1.00 87.81 96 ALA A CA 1
ATOM 771 C C . ALA A 1 96 ? 10.128 11.289 11.507 1.00 87.81 96 ALA A C 1
ATOM 773 O O . ALA A 1 96 ? 10.915 12.099 11.996 1.00 87.81 96 ALA A O 1
ATOM 774 N N . GLY A 1 97 ? 9.971 10.067 12.028 1.00 85.56 97 GLY A N 1
ATOM 775 C CA . GLY A 1 97 ? 10.586 9.659 13.289 1.00 85.56 97 GLY A CA 1
ATOM 776 C C . GLY A 1 97 ? 9.978 10.387 14.490 1.00 85.56 97 GLY A C 1
ATOM 777 O O . GLY A 1 97 ? 10.650 10.561 15.508 1.00 85.56 97 GLY A O 1
ATOM 778 N N . ALA A 1 98 ? 8.724 10.830 14.376 1.00 85.62 98 ALA A N 1
ATOM 779 C CA . ALA A 1 98 ? 8.011 11.492 15.456 1.00 85.62 98 ALA A CA 1
ATOM 780 C C . ALA A 1 98 ? 7.601 10.481 16.550 1.00 85.62 98 ALA A C 1
ATOM 782 O O . ALA A 1 98 ? 7.482 9.282 16.284 1.00 85.62 98 ALA A O 1
ATOM 783 N N . PRO A 1 99 ? 7.339 10.921 17.797 1.00 87.62 99 PRO A N 1
ATOM 784 C CA . PRO A 1 99 ? 6.886 10.021 18.861 1.00 87.62 99 PRO A CA 1
ATOM 785 C C . PRO A 1 99 ? 5.633 9.201 18.505 1.00 87.62 99 PRO A C 1
ATOM 787 O O . PRO A 1 99 ? 5.523 8.047 18.918 1.00 87.62 99 PRO A O 1
ATOM 790 N N . CYS A 1 100 ? 4.710 9.764 17.715 1.00 86.00 100 CYS A N 1
ATOM 791 C CA . CYS A 1 100 ? 3.534 9.051 17.210 1.00 86.00 100 CYS A CA 1
ATOM 792 C C . CYS A 1 100 ? 3.908 7.901 16.265 1.00 86.00 100 CYS A C 1
ATOM 794 O O . CYS A 1 100 ? 3.360 6.809 16.406 1.00 86.00 100 CYS A O 1
ATOM 796 N N . ASP A 1 101 ? 4.893 8.099 15.387 1.00 85.62 101 ASP A N 1
ATOM 797 C CA . ASP A 1 101 ? 5.383 7.078 14.456 1.00 85.62 101 ASP A CA 1
ATOM 798 C C . ASP A 1 101 ? 5.922 5.862 15.223 1.00 85.62 101 ASP A C 1
ATOM 800 O O . ASP A 1 101 ? 5.610 4.712 14.913 1.00 85.62 101 ASP A O 1
ATOM 804 N N . TYR A 1 102 ? 6.680 6.101 16.296 1.00 86.12 102 TYR A N 1
ATOM 805 C CA . TYR A 1 102 ? 7.187 5.029 17.153 1.00 86.12 102 TYR A CA 1
ATOM 806 C C . TYR A 1 102 ? 6.090 4.324 17.957 1.00 86.12 102 TYR A C 1
ATOM 808 O O . TYR A 1 102 ? 6.178 3.113 18.166 1.00 86.12 102 TYR A O 1
ATOM 816 N N . ALA A 1 103 ? 5.051 5.044 18.389 1.00 87.38 103 ALA A N 1
ATOM 817 C CA . ALA A 1 103 ? 3.903 4.440 19.061 1.00 87.38 103 ALA A CA 1
ATOM 818 C C . ALA A 1 103 ? 3.125 3.507 18.117 1.00 87.38 103 ALA A C 1
ATOM 820 O O . ALA A 1 103 ? 2.796 2.382 18.501 1.00 87.38 103 ALA A O 1
ATOM 821 N N . LEU A 1 104 ? 2.901 3.939 16.871 1.00 89.50 104 LEU A N 1
ATOM 822 C CA . LEU A 1 104 ? 2.273 3.130 15.823 1.00 89.50 104 LEU A CA 1
ATOM 823 C C . LEU A 1 104 ? 3.126 1.903 15.478 1.00 89.50 104 LEU A C 1
ATOM 825 O O . LEU A 1 104 ? 2.604 0.789 15.404 1.00 89.50 104 LEU A O 1
ATOM 829 N N . LEU A 1 105 ? 4.447 2.080 15.355 1.00 87.62 105 LEU A N 1
ATOM 830 C CA . LEU A 1 105 ? 5.385 0.983 15.113 1.00 87.62 105 LEU A CA 1
ATOM 831 C C . LEU A 1 105 ? 5.345 -0.052 16.245 1.00 87.62 105 LEU A C 1
ATOM 833 O O . LEU A 1 105 ? 5.275 -1.249 15.982 1.00 87.62 105 LEU A O 1
ATOM 837 N N . GLY A 1 106 ? 5.355 0.399 17.503 1.00 81.69 106 GLY A N 1
ATOM 838 C CA . GLY A 1 106 ? 5.303 -0.474 18.678 1.00 81.69 106 GLY A CA 1
ATOM 839 C C . GLY A 1 106 ? 4.000 -1.271 18.792 1.00 81.69 106 GLY A C 1
ATOM 840 O O . GLY A 1 106 ? 4.002 -2.371 19.343 1.00 81.69 106 GLY A O 1
ATOM 841 N N . LYS A 1 107 ? 2.901 -0.746 18.239 1.00 86.94 107 LYS A N 1
ATOM 842 C CA . LYS A 1 107 ? 1.615 -1.446 18.114 1.00 86.94 107 LYS A CA 1
ATOM 843 C C . LYS A 1 107 ? 1.523 -2.356 16.887 1.00 86.94 107 LYS A C 1
ATOM 845 O O . LYS A 1 107 ? 0.590 -3.147 16.799 1.00 86.94 107 LYS A O 1
ATOM 850 N N . GLY A 1 108 ? 2.477 -2.273 15.959 1.00 87.25 108 GLY A N 1
ATOM 851 C CA . GLY A 1 108 ? 2.429 -3.000 14.691 1.00 87.25 108 GLY A CA 1
ATOM 852 C C . GLY A 1 108 ? 1.373 -2.458 13.724 1.00 87.25 108 GLY A C 1
ATOM 853 O O . GLY A 1 108 ? 0.896 -3.201 12.873 1.00 87.25 108 GLY A O 1
ATOM 854 N N . TRP A 1 109 ? 0.992 -1.184 13.857 1.00 90.81 109 TRP A N 1
ATOM 855 C CA . TRP A 1 109 ? -0.022 -0.523 13.022 1.00 90.81 109 TRP A CA 1
ATOM 856 C C . TRP A 1 109 ? 0.607 0.268 11.872 1.00 90.81 109 TRP A C 1
ATOM 858 O O . TRP A 1 109 ? 0.124 1.328 11.490 1.00 90.81 109 TRP A O 1
ATOM 868 N N . ILE A 1 110 ? 1.730 -0.225 11.353 1.00 90.44 110 ILE A N 1
ATOM 869 C CA . ILE A 1 110 ? 2.458 0.389 10.246 1.00 90.44 110 ILE A CA 1
ATOM 870 C C . ILE A 1 110 ? 2.571 -0.626 9.124 1.00 90.44 110 ILE A C 1
ATOM 872 O O . ILE A 1 110 ? 3.144 -1.703 9.298 1.00 90.44 110 ILE A O 1
ATOM 876 N N . TYR A 1 111 ? 2.044 -0.251 7.965 1.00 87.12 111 TYR A N 1
ATOM 877 C CA . TYR A 1 111 ? 1.899 -1.131 6.815 1.00 87.12 111 TYR A CA 1
ATOM 878 C C . TYR A 1 111 ? 2.602 -0.544 5.591 1.00 87.12 111 TYR A C 1
ATOM 880 O O . TYR A 1 111 ? 2.616 0.675 5.397 1.00 87.12 111 TYR A O 1
ATOM 888 N N . ARG A 1 112 ? 3.192 -1.411 4.755 1.00 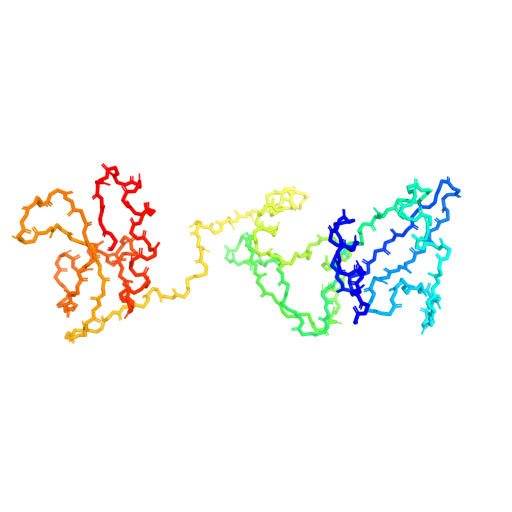84.00 112 ARG A N 1
ATOM 889 C CA . ARG A 1 112 ? 3.878 -0.991 3.517 1.00 84.00 112 ARG A CA 1
ATOM 890 C C . ARG A 1 112 ? 2.878 -0.546 2.468 1.00 84.00 112 ARG A C 1
ATOM 892 O O . ARG A 1 112 ? 3.177 0.320 1.652 1.00 84.00 112 ARG A O 1
ATOM 899 N N . THR A 1 113 ? 1.710 -1.178 2.465 1.00 83.25 113 THR A N 1
ATOM 900 C CA . THR A 1 113 ? 0.672 -0.943 1.467 1.00 83.25 113 THR A CA 1
ATOM 901 C C . THR A 1 113 ? -0.652 -0.588 2.122 1.00 83.25 113 THR A C 1
ATOM 903 O O . THR A 1 113 ? -0.960 -1.027 3.231 1.00 83.25 113 THR A O 1
ATOM 906 N N . ARG A 1 114 ? -1.470 0.173 1.394 1.00 82.88 114 ARG A N 1
ATOM 907 C CA . ARG A 1 114 ? -2.837 0.496 1.801 1.00 82.88 114 ARG A CA 1
ATOM 908 C C . ARG A 1 114 ? -3.674 -0.763 2.040 1.00 82.88 114 ARG A C 1
ATOM 910 O O . ARG A 1 114 ? -4.359 -0.850 3.049 1.00 82.88 114 ARG A O 1
ATOM 917 N N . ALA A 1 115 ? -3.551 -1.757 1.160 1.00 76.94 115 ALA A N 1
ATOM 918 C CA . ALA A 1 115 ? -4.290 -3.016 1.249 1.00 76.94 115 ALA A CA 1
ATOM 919 C C . ALA A 1 115 ? -3.957 -3.816 2.522 1.00 76.94 115 ALA A C 1
ATOM 921 O O . ALA A 1 115 ? -4.849 -4.398 3.134 1.00 76.94 115 ALA A O 1
ATOM 922 N N . GLU A 1 116 ? -2.689 -3.830 2.951 1.00 82.25 116 GLU A N 1
ATOM 923 C CA . GLU A 1 116 ? -2.292 -4.437 4.231 1.00 82.25 116 GLU A CA 1
ATOM 924 C C . GLU A 1 116 ? -2.966 -3.734 5.419 1.00 82.25 116 GLU A C 1
ATOM 926 O O . GLU A 1 116 ? -3.466 -4.405 6.323 1.00 82.25 116 GLU A O 1
ATOM 931 N N . ALA A 1 117 ? -3.022 -2.399 5.399 1.00 88.12 117 ALA A N 1
ATOM 932 C CA . ALA A 1 117 ? -3.696 -1.621 6.435 1.00 88.12 117 ALA A CA 1
ATOM 933 C C . ALA A 1 117 ? -5.214 -1.866 6.433 1.00 88.12 117 ALA A C 1
ATOM 935 O O . ALA A 1 117 ? -5.801 -2.112 7.483 1.00 88.12 117 ALA A O 1
ATOM 936 N N . GLU A 1 118 ? -5.851 -1.869 5.262 1.00 87.50 118 GLU A N 1
ATOM 937 C CA . GLU A 1 118 ? -7.288 -2.139 5.113 1.00 87.50 118 GLU A CA 1
ATOM 938 C C . GLU A 1 118 ? -7.651 -3.542 5.609 1.00 87.50 118 GLU A C 1
ATOM 940 O O . GLU A 1 118 ? -8.639 -3.709 6.322 1.00 87.50 118 GLU A O 1
ATOM 945 N N . ALA A 1 119 ? -6.824 -4.548 5.315 1.00 84.56 119 ALA A N 1
ATOM 946 C CA . ALA A 1 119 ? -7.024 -5.905 5.814 1.00 84.56 119 ALA A CA 1
ATOM 947 C C . ALA A 1 119 ? -6.885 -6.006 7.345 1.00 84.56 119 ALA A C 1
ATOM 949 O O . ALA A 1 119 ? -7.555 -6.827 7.975 1.00 84.56 119 ALA A O 1
ATOM 950 N N . ALA A 1 120 ? -6.028 -5.181 7.953 1.00 88.69 120 ALA A N 1
ATOM 951 C CA . ALA A 1 120 ? -5.801 -5.174 9.395 1.00 88.69 120 ALA A CA 1
ATOM 952 C C . ALA A 1 120 ? -6.832 -4.341 10.179 1.00 88.69 120 ALA A C 1
ATOM 954 O O . ALA A 1 120 ? -7.115 -4.662 11.338 1.00 88.69 120 ALA A O 1
ATOM 955 N N . LEU A 1 121 ? -7.416 -3.307 9.560 1.00 90.31 121 LEU A N 1
ATOM 956 C CA . LEU A 1 121 ? -8.319 -2.352 10.209 1.00 90.31 121 LEU A CA 1
ATOM 957 C C . LEU A 1 121 ? -9.477 -3.020 10.978 1.00 90.31 121 LEU A C 1
ATOM 959 O O . LEU A 1 121 ? -9.663 -2.668 12.142 1.00 90.31 121 LEU A O 1
ATOM 963 N N . PRO A 1 122 ? -10.214 -4.016 10.439 1.00 89.62 122 PRO A N 1
ATOM 964 C CA . PRO A 1 122 ? -11.313 -4.648 11.173 1.00 89.62 122 PRO A CA 1
ATOM 965 C C . PRO A 1 122 ? -10.871 -5.327 12.476 1.00 89.62 122 PRO A C 1
ATOM 967 O O . PRO A 1 122 ? -11.589 -5.289 13.477 1.00 89.62 122 PRO A O 1
ATOM 970 N N . ALA A 1 123 ? -9.693 -5.958 12.474 1.00 89.62 123 ALA A N 1
ATOM 971 C CA . ALA A 1 123 ? -9.161 -6.641 13.648 1.00 89.62 123 ALA A CA 1
ATOM 972 C C . ALA A 1 123 ? -8.693 -5.634 14.706 1.00 89.62 123 ALA A C 1
ATOM 974 O O . ALA A 1 123 ? -9.027 -5.784 15.882 1.00 89.62 123 ALA A O 1
ATOM 975 N N . VAL A 1 124 ? -7.982 -4.589 14.275 1.00 90.25 124 VAL A N 1
ATOM 976 C CA . VAL A 1 124 ? -7.479 -3.533 15.161 1.00 90.25 124 VAL A CA 1
ATOM 977 C C . VAL A 1 124 ? -8.628 -2.725 15.763 1.00 90.25 124 VAL A C 1
ATOM 979 O O . VAL A 1 124 ? -8.670 -2.531 16.974 1.00 90.25 124 VAL A O 1
ATOM 982 N N . ALA A 1 125 ? -9.605 -2.312 14.951 1.00 89.38 125 ALA A N 1
ATOM 983 C CA . ALA A 1 125 ? -10.772 -1.565 15.413 1.00 89.38 125 ALA A CA 1
ATOM 984 C C . ALA A 1 125 ? -11.566 -2.352 16.468 1.00 89.38 125 ALA A C 1
ATOM 986 O O . ALA A 1 125 ? -11.967 -1.800 17.493 1.00 89.38 125 ALA A O 1
ATOM 987 N N . LYS A 1 126 ? -11.709 -3.672 16.278 1.00 89.69 126 LYS A N 1
ATOM 988 C CA . LYS A 1 126 ? -12.327 -4.567 17.263 1.00 89.69 126 LYS A CA 1
ATOM 989 C C . LYS A 1 126 ? -11.534 -4.651 18.572 1.00 89.69 126 LYS A C 1
ATOM 991 O O . LYS A 1 126 ? -12.154 -4.717 19.629 1.00 89.69 126 LYS A O 1
ATOM 996 N N . GLU A 1 127 ? -10.201 -4.662 18.517 1.00 88.19 127 GLU A N 1
ATOM 997 C CA . GLU A 1 127 ? -9.338 -4.692 19.711 1.00 88.19 127 GLU A CA 1
ATOM 998 C C . GLU A 1 127 ? -9.569 -3.469 20.606 1.00 88.19 127 GLU A C 1
ATOM 1000 O O . GLU A 1 127 ? -9.633 -3.596 21.828 1.00 88.19 127 GLU A O 1
ATOM 1005 N N . VAL A 1 128 ? -9.730 -2.294 19.997 1.00 87.25 128 VAL A N 1
ATOM 1006 C CA . VAL A 1 128 ? -9.864 -1.019 20.720 1.00 87.25 128 VAL A CA 1
ATOM 1007 C C . VAL A 1 128 ? -11.312 -0.557 20.902 1.00 87.25 128 VAL A C 1
ATOM 1009 O O . VAL A 1 128 ? -11.546 0.480 21.517 1.00 87.25 128 VAL A O 1
ATOM 1012 N N . GLY A 1 129 ? -12.286 -1.310 20.383 1.00 86.88 129 GLY A N 1
ATOM 1013 C CA . GLY A 1 129 ? -13.706 -0.957 20.439 1.00 86.88 129 GLY A CA 1
ATOM 1014 C C . GLY A 1 129 ? -14.072 0.275 19.605 1.00 86.88 129 GLY A C 1
ATOM 1015 O O . GLY A 1 129 ? -15.003 0.992 19.963 1.00 86.88 129 GLY A O 1
ATOM 1016 N N . ALA A 1 130 ? -13.335 0.542 18.527 1.00 87.44 130 ALA A N 1
ATOM 1017 C CA . ALA A 1 130 ? -13.601 1.653 17.623 1.00 87.44 130 ALA A CA 1
ATOM 1018 C C . ALA A 1 130 ? -14.514 1.232 16.466 1.00 87.44 130 ALA A C 1
ATOM 1020 O O . ALA A 1 130 ? -14.419 0.121 15.941 1.00 87.44 130 ALA A O 1
ATOM 1021 N N . GLU A 1 131 ? -15.368 2.152 16.029 1.00 88.25 131 GLU A N 1
ATOM 1022 C CA . GLU A 1 131 ? -16.043 2.029 14.741 1.00 88.25 131 GLU A CA 1
ATOM 1023 C C . GLU A 1 131 ? -15.060 2.338 13.611 1.00 88.25 131 GLU A C 1
ATOM 1025 O O . GLU A 1 131 ? -14.202 3.216 13.735 1.00 88.25 131 GLU A O 1
ATOM 1030 N N . TYR A 1 132 ? -15.187 1.619 12.499 1.00 86.56 132 TYR A N 1
ATOM 1031 C CA . TYR A 1 132 ? -14.325 1.788 11.338 1.00 86.56 132 TYR A CA 1
ATOM 1032 C C . TYR A 1 132 ? -15.139 1.870 10.053 1.00 86.56 132 TYR A C 1
ATOM 1034 O O . TYR A 1 132 ? -16.267 1.382 9.970 1.00 86.56 132 TYR A O 1
ATOM 1042 N N . GLU A 1 133 ? -14.532 2.474 9.043 1.00 83.50 133 GLU A N 1
ATOM 1043 C CA . GLU A 1 133 ? -15.037 2.499 7.683 1.00 83.50 133 GLU A CA 1
ATOM 1044 C C . GLU A 1 133 ? -13.914 2.058 6.754 1.00 83.50 133 GLU A C 1
ATOM 1046 O O . GLU A 1 133 ? -12.830 2.644 6.730 1.00 83.50 133 GLU A O 1
ATOM 1051 N N . LEU A 1 134 ? -14.158 0.974 6.018 1.00 78.56 134 LEU A N 1
ATOM 1052 C CA . LEU A 1 134 ? -13.290 0.626 4.908 1.00 78.56 134 LEU A CA 1
ATOM 1053 C C . LEU A 1 134 ? -13.664 1.522 3.729 1.00 78.56 134 LEU A C 1
ATOM 1055 O O . LEU A 1 134 ? -14.857 1.692 3.464 1.00 78.56 134 LEU A O 1
ATOM 1059 N N . PRO A 1 135 ? -12.678 2.067 3.006 1.00 63.31 135 PRO A N 1
ATOM 1060 C CA . PRO A 1 135 ? -12.957 2.735 1.748 1.00 63.31 135 PRO A CA 1
ATOM 1061 C C . PRO A 1 135 ? -13.692 1.746 0.840 1.00 63.31 135 PRO A C 1
ATOM 1063 O O . PRO A 1 135 ? -13.302 0.582 0.712 1.00 63.31 135 PRO A O 1
ATOM 1066 N N . THR A 1 136 ? -14.800 2.185 0.255 1.00 49.28 136 THR A N 1
ATOM 1067 C CA . THR A 1 136 ? -15.639 1.350 -0.605 1.00 49.28 136 THR A CA 1
ATOM 1068 C C . THR A 1 136 ? -14.937 1.188 -1.947 1.00 49.28 136 THR A C 1
ATOM 1070 O O . THR A 1 136 ? -15.229 1.890 -2.896 1.00 49.28 136 THR A O 1
ATOM 1073 N N . SER A 1 137 ? -13.946 0.290 -2.014 1.00 42.16 137 SER A N 1
ATOM 1074 C CA . SER A 1 137 ? -13.125 0.051 -3.211 1.00 42.16 137 SER A CA 1
ATOM 1075 C C . SER A 1 137 ? -12.686 1.338 -3.921 1.00 42.16 137 SER A C 1
ATOM 1077 O O . SER A 1 137 ? -12.804 1.453 -5.135 1.00 42.16 137 SER A O 1
ATOM 1079 N N . ASP A 1 138 ? -12.159 2.301 -3.172 1.00 42.47 138 ASP A N 1
ATOM 1080 C CA . ASP A 1 138 ? -11.476 3.444 -3.760 1.00 42.47 138 ASP A CA 1
ATOM 1081 C C . ASP A 1 138 ? -10.008 3.058 -3.961 1.00 42.47 138 ASP A C 1
ATOM 1083 O O . ASP A 1 138 ? -9.145 3.354 -3.124 1.00 42.47 138 ASP A O 1
ATOM 1087 N N . THR A 1 139 ? -9.705 2.435 -5.112 1.00 44.50 139 THR A N 1
ATOM 1088 C CA . THR A 1 139 ? -8.490 2.818 -5.858 1.00 44.50 139 THR A CA 1
ATOM 1089 C C . THR A 1 139 ? -8.309 4.308 -5.651 1.00 44.50 139 THR A C 1
ATOM 1091 O O . THR A 1 139 ? -9.289 5.022 -5.839 1.00 44.50 139 THR A O 1
ATOM 1094 N N . GLU A 1 140 ? -7.132 4.749 -5.196 1.00 42.16 140 GLU A N 1
ATOM 1095 C CA . GLU A 1 140 ? -6.796 6.169 -5.067 1.00 42.16 140 GLU A CA 1
ATOM 1096 C C . GLU A 1 140 ? -7.549 6.966 -6.129 1.00 42.16 140 GLU A C 1
ATOM 1098 O O . GLU A 1 140 ? -7.271 6.817 -7.321 1.00 42.16 140 GLU A O 1
ATOM 1103 N N . ALA A 1 141 ? -8.562 7.729 -5.713 1.00 44.59 141 ALA A N 1
ATOM 1104 C CA . ALA A 1 141 ? -9.242 8.645 -6.599 1.00 44.59 141 ALA A CA 1
ATOM 1105 C C . ALA A 1 141 ? -8.252 9.783 -6.867 1.00 44.59 141 ALA A C 1
ATOM 1107 O O . ALA A 1 141 ? -8.362 10.888 -6.345 1.00 44.59 141 ALA A O 1
ATOM 1108 N N . VAL A 1 142 ? -7.258 9.501 -7.713 1.00 44.88 142 VAL A N 1
ATOM 1109 C CA . VAL A 1 142 ? -6.975 10.407 -8.813 1.00 44.88 142 VAL A CA 1
ATOM 1110 C C . VAL A 1 142 ? -8.351 10.645 -9.405 1.00 44.88 142 VAL A C 1
ATOM 1112 O O . VAL A 1 142 ? -8.932 9.696 -9.930 1.00 44.88 142 VAL A O 1
ATOM 1115 N N . GLU A 1 143 ? -8.929 11.833 -9.195 1.00 48.91 143 GLU A N 1
ATOM 1116 C CA . GLU A 1 143 ? -10.191 12.182 -9.845 1.00 48.91 143 GLU A CA 1
ATOM 1117 C C . GLU A 1 143 ? -10.093 11.680 -11.288 1.00 48.91 143 GLU A C 1
ATOM 1119 O O . GLU A 1 143 ? -9.130 12.060 -11.975 1.00 48.91 143 GLU A O 1
ATOM 1124 N N . PRO A 1 144 ? -10.967 10.744 -11.715 1.00 60.03 144 PRO A N 1
ATOM 1125 C CA . PRO A 1 144 ? -10.851 10.158 -13.034 1.00 60.03 144 PRO A CA 1
ATOM 1126 C C . PRO A 1 144 ? -10.824 11.321 -14.006 1.00 60.03 144 PRO A C 1
ATOM 1128 O O . PRO A 1 144 ? -11.701 12.189 -13.980 1.00 60.03 144 PRO A O 1
ATOM 1131 N N . TRP A 1 145 ? -9.734 11.406 -14.769 1.00 78.25 145 TRP A N 1
ATOM 1132 C CA . TRP A 1 145 ? -9.520 12.541 -15.644 1.00 78.25 145 TRP A CA 1
ATOM 1133 C C . TRP A 1 145 ? -10.743 12.684 -16.543 1.00 78.25 145 TRP A C 1
ATOM 1135 O O . TRP A 1 145 ? -11.081 11.776 -17.301 1.00 78.25 145 TRP A O 1
ATOM 1145 N N . LYS A 1 146 ? -11.417 13.825 -16.415 1.00 84.69 146 LYS A N 1
ATOM 1146 C CA . LYS A 1 146 ? -12.600 14.145 -17.196 1.00 84.69 146 LYS A CA 1
ATOM 1147 C C . LYS A 1 146 ? -12.189 15.033 -18.368 1.00 84.69 146 LYS A C 1
ATOM 1149 O O . LYS A 1 146 ? -11.661 16.122 -18.116 1.00 84.69 146 LYS A O 1
ATOM 1154 N N . PRO A 1 147 ? -12.435 14.617 -19.619 1.00 86.56 147 PRO A N 1
ATOM 1155 C CA . PRO A 1 147 ? -12.202 15.478 -20.767 1.00 86.56 147 PRO A CA 1
ATOM 1156 C C . PRO A 1 147 ? -13.078 16.736 -20.684 1.00 86.56 147 PRO A C 1
ATOM 1158 O O . PRO A 1 147 ? -14.212 16.702 -20.191 1.00 86.56 147 PRO A O 1
ATOM 1161 N N . LYS A 1 148 ? -12.572 17.864 -21.180 1.00 89.12 148 LYS A N 1
ATOM 1162 C CA . LYS A 1 148 ? -13.381 19.078 -21.366 1.00 89.12 148 LYS A CA 1
ATOM 1163 C C . LYS A 1 148 ? -14.230 18.960 -22.631 1.00 89.12 148 LYS A C 1
ATOM 1165 O O . LYS A 1 148 ? -13.927 18.185 -23.530 1.00 89.12 148 LYS A O 1
ATOM 1170 N N . ALA A 1 149 ? -15.281 19.773 -22.731 1.00 88.25 149 ALA A N 1
ATOM 1171 C CA . ALA A 1 149 ? -16.080 19.857 -23.953 1.00 88.25 149 ALA A CA 1
ATOM 1172 C C . ALA A 1 149 ? -15.196 20.177 -25.174 1.00 88.25 149 ALA A C 1
ATOM 1174 O O . ALA A 1 149 ? -14.473 21.172 -25.173 1.00 88.25 149 ALA A O 1
ATOM 1175 N N . GLY A 1 150 ? -15.265 19.326 -26.198 1.00 86.62 150 GLY A N 1
ATOM 1176 C CA . GLY A 1 150 ? -14.443 19.399 -27.405 1.00 86.62 150 GLY A CA 1
ATOM 1177 C C . GLY A 1 150 ? -13.099 18.664 -27.325 1.00 86.62 150 GLY A C 1
ATOM 1178 O O . GLY A 1 150 ? -12.401 18.616 -28.334 1.00 86.62 150 GLY A O 1
ATOM 1179 N N . GLU A 1 151 ? -12.726 18.084 -26.179 1.00 90.00 151 GLU A N 1
ATOM 1180 C CA . GLU A 1 151 ? -11.508 17.274 -26.055 1.00 90.00 151 GLU A CA 1
ATOM 1181 C C . GLU A 1 151 ? -11.746 15.828 -26.503 1.00 90.00 151 GLU A C 1
ATOM 1183 O O . GLU A 1 151 ? -12.805 15.243 -26.268 1.00 90.00 151 GLU A O 1
ATOM 1188 N N . GLN A 1 152 ? -10.736 15.248 -27.149 1.00 92.62 152 GLN A N 1
ATOM 1189 C CA . GLN A 1 152 ? -10.744 13.850 -27.563 1.00 92.62 152 GLN A CA 1
ATOM 1190 C C . GLN A 1 152 ? -10.440 12.931 -26.373 1.00 92.62 152 GLN A C 1
ATOM 1192 O O . GLN A 1 152 ? -9.559 13.219 -25.562 1.00 92.62 152 GLN A O 1
ATOM 1197 N N . TYR A 1 153 ? -11.139 11.803 -26.308 1.00 94.38 153 TYR A N 1
ATOM 1198 C CA . TYR A 1 153 ? -10.889 10.702 -25.384 1.00 94.38 153 TYR A CA 1
ATOM 1199 C C . TYR A 1 153 ? -11.067 9.357 -26.094 1.00 94.38 153 TYR A C 1
ATOM 1201 O O . TYR A 1 153 ? -11.610 9.294 -27.197 1.00 94.38 153 TYR A O 1
ATOM 1209 N N . TYR A 1 154 ? -10.609 8.280 -25.460 1.00 94.62 154 TYR A N 1
ATOM 1210 C CA . TYR A 1 154 ? -10.766 6.919 -25.971 1.00 94.62 154 TYR A CA 1
ATOM 1211 C C . TYR A 1 154 ? -11.725 6.123 -25.093 1.00 94.62 154 TYR A C 1
ATOM 1213 O O . TYR A 1 154 ? -11.727 6.270 -23.869 1.00 94.62 154 TYR A O 1
ATOM 1221 N N . SER A 1 155 ? -12.551 5.294 -25.727 1.00 94.38 155 SER A N 1
ATOM 1222 C CA . SER A 1 155 ? -13.538 4.437 -25.064 1.00 94.38 155 SER A CA 1
ATOM 1223 C C . SER A 1 155 ? -13.855 3.214 -25.931 1.00 94.38 155 SER A C 1
ATOM 1225 O O . SER A 1 155 ? -13.114 2.913 -26.869 1.00 94.38 155 SER A O 1
ATOM 1227 N N . PHE A 1 156 ? -14.936 2.500 -25.627 1.00 93.06 156 PHE A N 1
ATOM 1228 C CA . PHE A 1 156 ? -15.313 1.257 -26.300 1.00 93.06 156 PHE A CA 1
ATOM 1229 C C . PHE A 1 156 ? -16.614 1.411 -27.071 1.00 93.06 156 PHE A C 1
ATOM 1231 O O . PHE A 1 156 ? -17.580 1.959 -26.552 1.00 93.06 156 PHE A O 1
ATOM 1238 N N . GLY A 1 157 ? -16.660 0.878 -28.285 1.00 89.56 157 GLY A N 1
ATOM 1239 C CA . GLY A 1 157 ? -17.874 0.853 -29.091 1.00 89.56 157 GLY A CA 1
ATOM 1240 C C . GLY A 1 157 ? -17.900 -0.331 -30.043 1.00 89.56 157 GLY A C 1
ATOM 1241 O O . GLY A 1 157 ? -16.895 -1.011 -30.239 1.00 89.56 157 GLY A O 1
ATOM 1242 N N . GLY A 1 158 ? -19.064 -0.579 -30.638 1.00 86.25 158 GLY A N 1
ATOM 1243 C CA . GLY A 1 158 ? -19.199 -1.562 -31.709 1.00 86.25 158 GLY A CA 1
ATOM 1244 C C . GLY A 1 158 ? -18.581 -1.062 -33.014 1.00 86.25 158 GLY A C 1
ATOM 1245 O O . GLY A 1 158 ? -18.463 0.145 -33.251 1.00 86.25 158 GLY A O 1
ATOM 1246 N N . ARG A 1 159 ? -18.215 -1.989 -33.901 1.00 80.19 159 ARG A N 1
ATOM 1247 C CA . ARG A 1 159 ? -17.766 -1.631 -35.249 1.00 80.19 159 ARG A CA 1
ATOM 1248 C C . ARG A 1 159 ? -18.876 -0.916 -36.022 1.00 80.19 159 ARG A C 1
ATOM 1250 O O . ARG A 1 159 ? -20.004 -1.392 -36.104 1.00 80.19 159 ARG A O 1
ATOM 1257 N N . PHE A 1 160 ? -18.515 0.184 -36.680 1.00 72.38 160 PHE A N 1
ATOM 1258 C CA . PHE A 1 160 ? -19.405 0.844 -37.640 1.00 72.38 160 PHE A CA 1
ATOM 1259 C C . PHE A 1 160 ? -19.524 0.047 -38.951 1.00 72.38 160 PHE A C 1
ATOM 1261 O O . PHE A 1 160 ? -20.584 0.001 -39.568 1.00 72.38 160 PHE A O 1
ATOM 1268 N N . PHE A 1 161 ? -18.438 -0.623 -39.354 1.00 73.69 161 PHE A N 1
ATOM 1269 C CA . PHE A 1 161 ? -18.406 -1.542 -40.490 1.00 73.69 161 PHE A CA 1
ATOM 1270 C C . PHE A 1 161 ? -17.980 -2.936 -40.015 1.00 73.69 161 PHE A C 1
ATOM 1272 O O . PHE A 1 161 ? -16.839 -3.136 -39.600 1.00 73.69 161 PHE A O 1
ATOM 1279 N N . GLY A 1 162 ? -18.894 -3.904 -40.081 1.00 80.62 162 GLY A N 1
ATOM 1280 C CA . GLY A 1 162 ? -18.672 -5.276 -39.621 1.00 80.62 162 GLY A CA 1
ATOM 1281 C C . GLY A 1 162 ? -19.730 -5.716 -38.619 1.00 80.62 162 GLY A C 1
ATOM 1282 O O . GLY A 1 162 ? -20.843 -5.196 -38.629 1.00 80.62 162 GLY A O 1
ATOM 1283 N N . ASP A 1 163 ? -19.374 -6.681 -37.775 1.00 83.12 163 ASP A N 1
ATOM 1284 C CA . ASP A 1 163 ? -20.234 -7.135 -36.686 1.00 83.12 163 ASP A CA 1
ATOM 1285 C C . ASP A 1 163 ? -20.277 -6.077 -35.561 1.00 83.12 163 ASP A C 1
ATOM 1287 O O . ASP A 1 163 ? -19.242 -5.818 -34.937 1.00 83.12 163 ASP A O 1
ATOM 1291 N N . PRO A 1 164 ? -21.436 -5.442 -35.298 1.00 83.38 164 PRO A N 1
ATOM 1292 C CA . PRO A 1 164 ? -21.557 -4.399 -34.281 1.00 83.38 164 PRO A CA 1
ATOM 1293 C C . PRO A 1 164 ? -21.503 -4.949 -32.847 1.00 83.38 164 PRO A C 1
ATOM 1295 O O . PRO A 1 164 ? -21.443 -4.162 -31.904 1.00 83.38 164 PRO A O 1
ATOM 1298 N N . THR A 1 165 ? -21.552 -6.275 -32.668 1.00 85.69 165 THR A N 1
ATOM 1299 C CA . THR A 1 165 ? -21.467 -6.931 -31.353 1.00 85.69 165 THR A CA 1
ATOM 1300 C C . THR A 1 165 ? -20.033 -7.087 -30.853 1.00 85.69 165 THR A C 1
ATOM 1302 O O . THR A 1 165 ? -19.827 -7.243 -29.651 1.00 85.69 165 THR A O 1
ATOM 1305 N N . VAL A 1 166 ? -19.046 -6.966 -31.748 1.00 87.62 166 VAL A N 1
ATOM 1306 C CA . VAL A 1 166 ? -17.622 -7.007 -31.405 1.00 87.62 166 VAL A CA 1
ATOM 1307 C C . VAL A 1 166 ? -17.163 -5.614 -30.987 1.00 87.62 166 VAL A C 1
ATOM 1309 O O . VAL A 1 166 ? -17.275 -4.650 -31.752 1.00 87.62 166 VAL A O 1
ATOM 1312 N N . TRP A 1 167 ? -16.642 -5.510 -29.767 1.00 92.31 167 TRP A N 1
ATOM 1313 C CA . TRP A 1 167 ? -16.175 -4.250 -29.200 1.00 92.31 167 TRP A CA 1
ATOM 1314 C C . TRP A 1 167 ? -14.756 -3.918 -29.653 1.00 92.31 167 TRP A C 1
ATOM 1316 O O . TRP A 1 167 ? -13.853 -4.755 -29.626 1.00 92.31 167 TRP A O 1
ATOM 1326 N N . ILE A 1 168 ? -14.562 -2.657 -30.020 1.00 91.81 168 ILE A N 1
ATOM 1327 C CA . ILE A 1 168 ? -13.277 -2.077 -30.401 1.00 91.81 168 ILE A CA 1
ATOM 1328 C C . ILE A 1 168 ? -13.015 -0.805 -29.599 1.00 91.81 168 ILE A C 1
ATOM 1330 O O . ILE A 1 168 ? -13.937 -0.180 -29.065 1.00 91.81 168 ILE A O 1
ATOM 1334 N N . VAL A 1 169 ? -11.751 -0.388 -29.552 1.00 93.62 169 VAL A N 1
ATOM 1335 C CA . VAL A 1 169 ? -11.397 0.947 -29.064 1.00 93.62 169 VAL A CA 1
ATOM 1336 C C . VAL A 1 169 ? -11.762 1.986 -30.117 1.00 93.62 169 VAL A C 1
ATOM 1338 O O . VAL A 1 169 ? -11.325 1.895 -31.266 1.00 93.62 169 VAL A O 1
ATOM 1341 N N . ILE A 1 170 ? -12.518 2.995 -29.700 1.00 92.31 170 ILE A N 1
ATOM 1342 C CA . ILE A 1 170 ? -12.898 4.144 -30.520 1.00 92.31 170 ILE A CA 1
ATOM 1343 C C . ILE A 1 170 ? -12.355 5.433 -29.909 1.00 92.31 170 ILE A C 1
ATOM 1345 O O . ILE A 1 170 ? -12.225 5.551 -28.687 1.00 92.31 170 ILE A O 1
ATOM 1349 N N . ASP A 1 171 ? -12.056 6.408 -30.758 1.00 93.56 171 ASP A N 1
ATOM 1350 C CA . ASP A 1 171 ? -11.874 7.791 -30.348 1.00 93.56 171 ASP A CA 1
ATOM 1351 C C . ASP A 1 171 ? -13.204 8.548 -30.397 1.00 93.56 171 ASP A C 1
ATOM 1353 O O . ASP A 1 171 ? -14.023 8.371 -31.298 1.00 93.56 171 ASP A O 1
ATOM 1357 N N . VAL A 1 172 ? -13.433 9.382 -29.388 1.00 92.75 172 VAL A N 1
ATOM 1358 C CA . VAL A 1 172 ? -14.669 10.143 -29.210 1.00 92.75 172 VAL A CA 1
ATOM 1359 C C . VAL A 1 172 ? -14.308 11.561 -28.786 1.00 92.75 172 VAL A C 1
ATOM 1361 O O . VAL A 1 172 ? -13.304 11.790 -28.117 1.00 92.75 172 VAL A O 1
ATOM 1364 N N . ILE A 1 173 ? -15.125 12.534 -29.178 1.00 93.50 173 ILE A N 1
ATOM 1365 C CA . ILE A 1 173 ? -15.000 13.919 -28.721 1.00 93.50 173 ILE A CA 1
ATOM 1366 C C . ILE A 1 173 ? -16.007 14.125 -27.599 1.00 93.50 173 ILE A C 1
ATOM 1368 O O . ILE A 1 173 ? -17.204 13.942 -27.808 1.00 93.50 173 ILE A O 1
ATOM 1372 N N . TRP A 1 174 ? -15.533 14.539 -26.428 1.00 92.50 174 TRP A N 1
ATOM 1373 C CA . TRP A 1 174 ? -16.385 14.782 -25.276 1.00 92.50 174 TRP A CA 1
ATOM 1374 C C . TRP A 1 174 ? -17.322 15.957 -25.534 1.00 92.50 174 TRP A C 1
ATOM 1376 O O . TRP A 1 174 ? -16.889 17.093 -25.732 1.00 92.50 174 TRP A O 1
ATOM 1386 N N . GLN A 1 175 ? -18.622 15.699 -25.497 1.00 90.06 175 GLN A N 1
ATOM 1387 C CA . GLN A 1 175 ? -19.667 16.707 -25.662 1.00 90.06 175 GLN A CA 1
ATOM 1388 C C . GLN A 1 175 ? -20.575 16.801 -24.428 1.00 90.06 175 GLN A C 1
ATOM 1390 O O . GLN A 1 175 ? -21.391 17.716 -24.332 1.00 90.06 175 GLN A O 1
ATOM 1395 N N . GLY A 1 176 ? -20.408 15.895 -23.460 1.00 87.81 176 GLY A N 1
ATOM 1396 C CA . GLY A 1 176 ? -21.288 15.767 -22.301 1.00 87.81 176 GLY A CA 1
ATOM 1397 C C . GLY A 1 176 ? -22.617 15.094 -22.649 1.00 87.81 176 GLY A C 1
ATOM 1398 O O . GLY A 1 176 ? -23.620 15.341 -21.982 1.00 87.81 176 GLY A O 1
ATOM 1399 N N . LEU A 1 177 ? -22.642 14.278 -23.706 1.00 89.50 177 LEU A N 1
ATOM 1400 C CA . LEU A 1 177 ? -23.817 13.508 -24.105 1.00 89.50 177 LEU A CA 1
ATOM 1401 C C . LEU A 1 177 ? -24.062 12.347 -23.135 1.00 89.50 177 LEU A C 1
ATOM 1403 O O . LEU A 1 177 ? -23.182 11.948 -22.377 1.00 89.50 177 LEU A O 1
ATOM 1407 N N . ALA A 1 178 ? -25.262 11.762 -23.187 1.00 89.06 178 ALA A N 1
ATOM 1408 C CA . ALA A 1 178 ? -25.628 10.626 -22.336 1.00 89.06 178 ALA A CA 1
ATOM 1409 C C . ALA A 1 178 ? -24.632 9.455 -22.445 1.00 89.06 178 ALA A C 1
ATOM 1411 O O . ALA A 1 178 ? -24.347 8.797 -21.450 1.00 89.06 178 ALA A O 1
ATOM 1412 N N . TYR A 1 179 ? -24.075 9.238 -23.640 1.00 88.75 179 TYR A N 1
ATOM 1413 C CA . TYR A 1 179 ? -23.005 8.273 -23.871 1.00 88.75 179 TYR A CA 1
ATOM 1414 C C . TYR A 1 179 ? -21.726 8.631 -23.097 1.00 88.75 179 TYR A C 1
ATOM 1416 O O . TYR A 1 179 ? -21.223 7.806 -22.343 1.00 88.75 179 TYR A O 1
ATOM 1424 N N . ASP A 1 180 ? -21.244 9.870 -23.225 1.00 86.44 180 ASP A N 1
ATOM 1425 C CA . ASP A 1 180 ? -20.024 10.358 -22.567 1.00 86.44 180 ASP A CA 1
ATOM 1426 C C . ASP A 1 180 ? -20.116 10.219 -21.042 1.00 86.44 180 ASP A C 1
ATOM 1428 O O . ASP A 1 180 ? -19.191 9.733 -20.391 1.00 86.44 180 ASP A O 1
ATOM 1432 N N . VAL A 1 181 ? -21.266 10.601 -20.475 1.00 87.56 181 VAL A N 1
ATOM 1433 C CA . VAL A 1 181 ? -21.533 10.503 -19.034 1.00 87.56 181 VAL A CA 1
ATOM 1434 C C . VAL A 1 181 ? -21.569 9.044 -18.585 1.00 87.56 181 VAL A C 1
ATOM 1436 O O . VAL A 1 181 ? -20.910 8.699 -17.610 1.00 87.56 181 VAL A O 1
ATOM 1439 N N . ALA A 1 182 ? -22.258 8.169 -19.323 1.00 89.62 182 ALA A N 1
ATOM 1440 C CA . ALA A 1 182 ? -22.328 6.749 -18.985 1.00 89.62 182 ALA A CA 1
ATOM 1441 C C . ALA A 1 182 ? -20.951 6.069 -19.026 1.00 89.62 182 ALA A C 1
ATOM 1443 O O . ALA A 1 182 ? -20.628 5.280 -18.138 1.00 89.62 182 ALA A O 1
ATOM 1444 N N . MET A 1 183 ? -20.125 6.394 -20.026 1.00 89.88 183 MET A N 1
ATOM 1445 C CA . MET A 1 183 ? -18.762 5.866 -20.119 1.00 89.88 183 MET A CA 1
ATOM 1446 C C . MET A 1 183 ? -17.875 6.396 -18.992 1.00 89.88 183 MET A C 1
ATOM 1448 O O . MET A 1 183 ? -17.074 5.644 -18.440 1.00 89.88 183 MET A O 1
ATOM 1452 N N . PHE A 1 184 ? -18.035 7.664 -18.610 1.00 88.94 184 PHE A N 1
ATOM 1453 C CA . PHE A 1 184 ? -17.300 8.258 -17.496 1.00 88.94 184 PHE A CA 1
ATOM 1454 C C . PHE A 1 184 ? -17.670 7.634 -16.148 1.00 88.94 184 PHE A C 1
ATOM 1456 O O . PHE A 1 184 ? -16.775 7.236 -15.407 1.00 88.94 184 PHE A O 1
ATOM 1463 N N . ASP A 1 185 ? -18.962 7.462 -15.865 1.00 86.00 185 ASP A N 1
ATOM 1464 C CA . ASP A 1 185 ? -19.450 6.853 -14.618 1.00 86.00 185 ASP A CA 1
ATOM 1465 C C . ASP A 1 185 ? -19.011 5.386 -14.479 1.00 86.00 185 ASP A C 1
ATOM 1467 O O . ASP A 1 185 ? -18.837 4.875 -13.374 1.00 86.00 185 ASP A O 1
ATOM 1471 N N . LYS A 1 186 ? -18.801 4.701 -15.610 1.00 87.50 186 LYS A N 1
ATOM 1472 C CA . LYS A 1 186 ? -18.239 3.345 -15.666 1.00 87.50 186 LYS A CA 1
ATOM 1473 C C . LYS A 1 186 ? -16.711 3.297 -15.583 1.00 87.50 186 LYS A C 1
ATOM 1475 O O . LYS A 1 186 ? -16.152 2.208 -15.480 1.00 87.50 186 LYS A O 1
ATOM 1480 N N . GLY A 1 187 ? -16.030 4.443 -15.628 1.00 89.06 187 GLY A N 1
ATOM 1481 C CA . GLY A 1 187 ? -14.568 4.515 -15.661 1.00 89.06 187 GLY A CA 1
ATOM 1482 C C . GLY A 1 187 ? -13.958 4.047 -16.988 1.00 89.06 187 GLY A C 1
ATOM 1483 O O . GLY A 1 187 ? -12.814 3.600 -17.015 1.00 89.06 187 GLY A O 1
ATOM 1484 N N . TRP A 1 188 ? -14.708 4.118 -18.091 1.00 92.50 188 TRP A N 1
ATOM 1485 C CA . TRP A 1 188 ? -14.302 3.672 -19.433 1.00 92.50 188 TRP A CA 1
ATOM 1486 C C . TRP A 1 188 ? -13.878 4.845 -20.330 1.00 92.50 188 TRP A C 1
ATOM 1488 O O . TRP A 1 188 ? -14.167 4.871 -21.529 1.00 92.50 188 TRP A O 1
ATOM 1498 N N . VAL A 1 189 ? -13.219 5.841 -19.738 1.00 93.06 189 VAL A N 1
ATOM 1499 C CA . VAL A 1 189 ? -12.726 7.050 -20.410 1.00 93.06 189 VAL A CA 1
ATOM 1500 C C . VAL A 1 189 ? -11.216 7.131 -20.221 1.00 93.06 189 VAL A C 1
ATOM 1502 O O . VAL A 1 189 ? -10.735 7.233 -19.094 1.00 93.06 189 VAL A O 1
ATOM 1505 N N . TYR A 1 190 ? -10.474 7.093 -21.327 1.00 92.56 190 TYR A N 1
ATOM 1506 C CA . TYR A 1 190 ? -9.012 6.999 -21.327 1.00 92.56 190 TYR A CA 1
ATOM 1507 C C . TYR A 1 190 ? -8.368 8.156 -22.095 1.00 92.56 190 TYR A C 1
ATOM 1509 O O . TYR A 1 190 ? -8.944 8.676 -23.056 1.00 92.56 190 TYR A O 1
ATOM 1517 N N . LYS A 1 191 ? -7.155 8.554 -21.683 1.00 91.00 191 LYS A N 1
ATOM 1518 C CA . LYS A 1 191 ? -6.397 9.650 -22.318 1.00 91.00 191 LYS A CA 1
ATOM 1519 C C . LYS A 1 191 ? -5.714 9.211 -23.603 1.00 91.00 191 LYS A C 1
ATOM 1521 O O . LYS A 1 191 ? -5.470 10.035 -24.482 1.00 91.00 191 LYS A O 1
ATOM 1526 N N . SER A 1 192 ? -5.368 7.932 -23.688 1.00 90.00 192 SER A N 1
ATOM 1527 C CA . SER A 1 192 ? -4.641 7.355 -24.813 1.00 90.00 192 SER A CA 1
ATOM 1528 C C . SER A 1 192 ? -5.322 6.095 -25.333 1.00 90.00 192 SER A C 1
ATOM 1530 O O . SER A 1 192 ? -6.078 5.423 -24.623 1.00 90.00 192 SER A O 1
ATOM 1532 N N . LYS A 1 193 ? -5.044 5.770 -26.598 1.00 91.25 193 LYS A N 1
ATOM 1533 C CA . LYS A 1 193 ? -5.561 4.559 -27.234 1.00 91.25 193 LYS A CA 1
ATOM 1534 C C . LYS A 1 193 ? -4.987 3.311 -26.565 1.00 91.25 193 LYS A C 1
ATOM 1536 O O . LYS A 1 193 ? -5.699 2.330 -26.390 1.00 91.25 193 LYS A O 1
ATOM 1541 N N . GLU A 1 194 ? -3.722 3.369 -26.165 1.00 89.56 194 GLU A N 1
ATOM 1542 C CA . GLU A 1 194 ? -2.986 2.278 -25.533 1.00 89.56 194 GLU A CA 1
ATOM 1543 C C . GLU A 1 194 ? -3.584 1.913 -24.166 1.00 89.56 194 GLU A C 1
ATOM 1545 O O . GLU A 1 194 ? -3.743 0.732 -23.861 1.00 89.56 194 GLU A O 1
ATOM 1550 N N . GLU A 1 195 ? -3.973 2.914 -23.366 1.00 88.00 195 GLU A N 1
ATOM 1551 C CA . GLU A 1 195 ? -4.698 2.707 -22.103 1.00 88.00 195 GLU A CA 1
ATOM 1552 C C . GLU A 1 195 ? -6.027 1.978 -22.332 1.00 88.00 195 GLU A C 1
ATOM 1554 O O . GLU A 1 195 ? -6.318 0.988 -21.658 1.00 88.00 195 GLU A O 1
ATOM 1559 N N . ALA A 1 196 ? -6.810 2.433 -23.315 1.00 90.62 196 ALA A N 1
ATOM 1560 C CA . ALA A 1 196 ? -8.079 1.805 -23.660 1.00 90.62 196 ALA A CA 1
ATOM 1561 C C . ALA A 1 196 ? -7.878 0.367 -24.173 1.00 90.62 196 ALA A C 1
ATOM 1563 O O . ALA A 1 196 ? -8.570 -0.547 -23.730 1.00 90.62 196 ALA A O 1
ATOM 1564 N N . GLN A 1 197 ? -6.893 0.128 -25.046 1.00 91.69 197 GLN A N 1
ATOM 1565 C CA . GLN A 1 197 ? -6.576 -1.210 -25.562 1.00 91.69 197 GLN A CA 1
ATOM 1566 C C . GLN A 1 197 ? -6.136 -2.167 -24.449 1.00 91.69 197 GLN A C 1
ATOM 1568 O O . GLN A 1 197 ? -6.530 -3.332 -24.452 1.00 91.69 197 GLN A O 1
ATOM 1573 N N . ALA A 1 198 ? -5.363 -1.688 -23.471 1.00 89.31 198 ALA A N 1
ATOM 1574 C CA . ALA A 1 198 ? -4.965 -2.487 -22.315 1.00 89.31 198 ALA A CA 1
ATOM 1575 C C . ALA A 1 198 ? -6.155 -2.835 -21.400 1.00 89.31 198 ALA A C 1
ATOM 1577 O O . ALA A 1 198 ? -6.170 -3.903 -20.785 1.00 89.31 198 ALA A O 1
ATOM 1578 N N . ALA A 1 199 ? -7.154 -1.953 -21.311 1.00 90.75 199 ALA A N 1
ATOM 1579 C CA . ALA A 1 199 ? -8.349 -2.157 -20.496 1.00 90.75 199 ALA A CA 1
ATOM 1580 C C . ALA A 1 199 ? -9.417 -3.036 -21.175 1.00 90.75 199 ALA A C 1
ATOM 1582 O O . ALA A 1 199 ? -10.13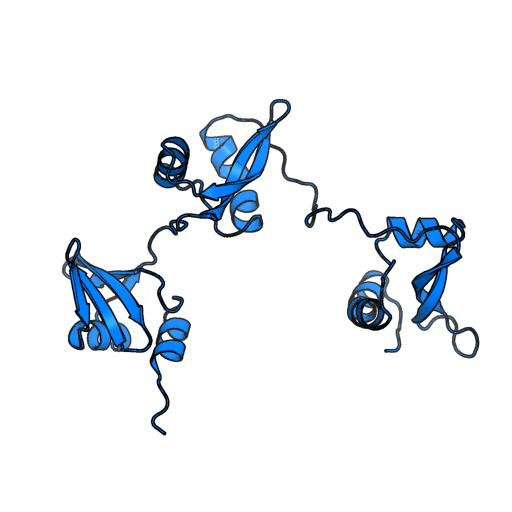7 -3.760 -20.480 1.00 90.75 199 ALA A O 1
ATOM 1583 N N . LEU A 1 200 ? -9.496 -3.017 -22.511 1.00 90.62 200 LEU A N 1
ATOM 1584 C CA . LEU A 1 200 ? -10.539 -3.689 -23.291 1.00 90.62 200 LEU A CA 1
ATOM 1585 C C . LEU A 1 200 ? -10.720 -5.183 -22.950 1.00 90.62 200 LEU A C 1
ATOM 1587 O O . LEU A 1 200 ? -11.862 -5.567 -22.709 1.00 90.62 200 LEU A O 1
ATOM 1591 N N . PRO A 1 201 ? -9.672 -6.027 -22.822 1.00 89.94 201 PRO A N 1
ATOM 1592 C CA . PRO A 1 201 ? -9.853 -7.441 -22.481 1.00 89.94 201 PRO A CA 1
ATOM 1593 C C . PRO A 1 201 ? -10.572 -7.659 -21.147 1.00 89.94 201 PRO A C 1
ATOM 1595 O O . PRO A 1 201 ? -11.407 -8.553 -21.016 1.00 89.94 201 PRO A O 1
ATOM 1598 N N . LYS A 1 202 ? -10.254 -6.830 -20.145 1.00 89.31 202 LYS A N 1
ATOM 1599 C CA . LYS A 1 202 ? -10.859 -6.918 -18.814 1.00 89.31 202 LYS A CA 1
ATOM 1600 C C . LYS A 1 202 ? -12.321 -6.473 -18.852 1.00 89.31 202 LYS A C 1
ATOM 1602 O O . LYS A 1 202 ? -13.171 -7.156 -18.291 1.00 89.31 202 LYS A O 1
ATOM 1607 N N . VAL A 1 203 ? -12.601 -5.356 -19.522 1.00 89.56 203 VAL A N 1
ATOM 1608 C CA . VAL A 1 203 ? -13.959 -4.805 -19.656 1.00 89.56 203 VAL A CA 1
ATOM 1609 C C . VAL A 1 203 ? -14.852 -5.744 -20.471 1.00 89.56 203 VAL A C 1
ATOM 1611 O O . VAL A 1 203 ? -15.980 -6.027 -20.07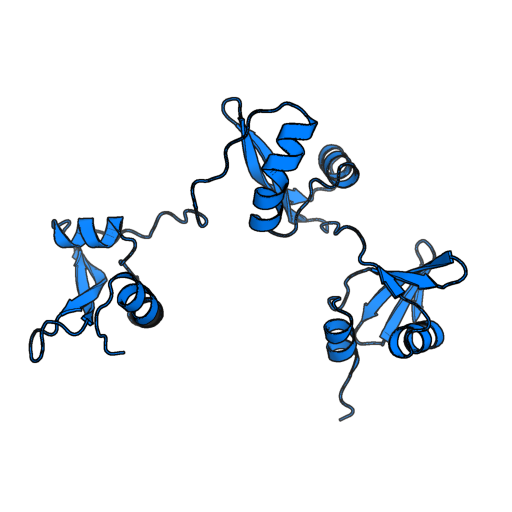6 1.00 89.56 203 VAL A O 1
ATOM 1614 N N . ALA A 1 204 ? -14.333 -6.299 -21.564 1.00 87.94 204 ALA A N 1
ATOM 1615 C CA . ALA A 1 204 ? -15.052 -7.258 -22.392 1.00 87.94 204 ALA A CA 1
ATOM 1616 C C . ALA A 1 204 ? -15.401 -8.540 -21.618 1.00 87.94 204 ALA A C 1
ATOM 1618 O O . ALA A 1 204 ? -16.526 -9.029 -21.711 1.00 87.94 204 ALA A O 1
ATOM 1619 N N . ALA A 1 205 ? -14.478 -9.040 -20.787 1.00 88.94 205 ALA A N 1
ATOM 1620 C CA . ALA A 1 205 ? -14.729 -10.182 -19.909 1.00 88.94 205 ALA A CA 1
ATOM 1621 C C . ALA A 1 205 ? -15.784 -9.890 -18.825 1.00 88.94 205 ALA A C 1
ATOM 1623 O O . ALA A 1 205 ? -16.562 -10.778 -18.485 1.00 88.94 205 ALA A O 1
ATOM 1624 N N . GLU A 1 206 ? -15.830 -8.663 -18.297 1.00 87.44 206 GLU A N 1
ATOM 1625 C CA . GLU A 1 206 ? -16.829 -8.239 -17.304 1.00 87.44 206 GLU A CA 1
ATOM 1626 C C . GLU A 1 206 ? -18.250 -8.225 -17.884 1.00 87.44 206 GLU A C 1
ATOM 1628 O O . GLU A 1 206 ? -19.196 -8.656 -17.225 1.00 87.44 206 GLU A O 1
ATOM 1633 N N . ILE A 1 207 ? -18.399 -7.754 -19.124 1.00 87.38 207 ILE A N 1
ATOM 1634 C CA . ILE A 1 207 ? -19.701 -7.598 -19.789 1.00 87.38 207 ILE A CA 1
ATOM 1635 C C . ILE A 1 207 ? -20.092 -8.844 -20.606 1.00 87.38 207 ILE A C 1
AT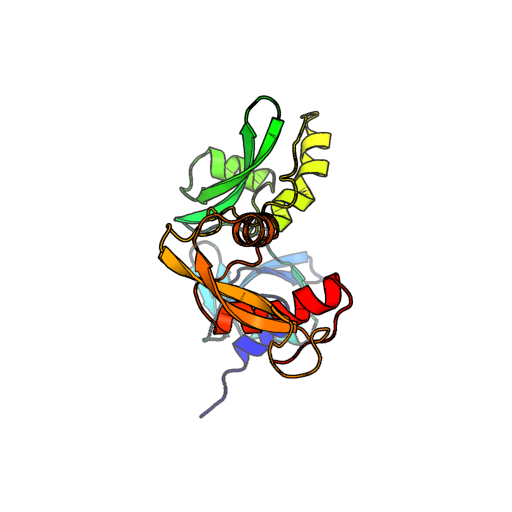OM 1637 O O . ILE A 1 207 ? -21.257 -9.011 -20.961 1.00 87.38 207 ILE A O 1
ATOM 1641 N N . GLY A 1 208 ? -19.146 -9.751 -20.865 1.00 88.31 208 GLY A N 1
ATOM 1642 C CA . GLY A 1 208 ? -19.375 -10.974 -21.637 1.00 88.31 208 GLY A CA 1
ATOM 1643 C C . GLY A 1 208 ? -19.507 -10.721 -23.140 1.00 88.31 208 GLY A C 1
ATOM 1644 O O . GLY A 1 208 ? -20.337 -11.349 -23.793 1.00 88.31 208 GLY A O 1
ATOM 1645 N N . VAL A 1 209 ? -18.714 -9.792 -23.678 1.00 87.12 209 VAL A N 1
ATOM 1646 C CA . VAL A 1 209 ? -18.712 -9.420 -25.103 1.00 87.12 209 VAL A CA 1
ATOM 1647 C C . VAL A 1 209 ? -17.416 -9.847 -25.783 1.00 87.12 209 VAL A C 1
ATOM 1649 O O . VAL A 1 209 ? -16.361 -9.927 -25.154 1.00 87.12 209 VAL A O 1
ATOM 1652 N N . GLU A 1 210 ? -17.490 -10.120 -27.083 1.00 90.38 210 GLU A N 1
ATOM 1653 C CA . GLU A 1 210 ? -16.298 -10.332 -27.903 1.00 90.38 210 GLU A CA 1
ATOM 1654 C C . GLU A 1 210 ? -15.609 -8.994 -28.195 1.00 90.38 210 GLU A C 1
ATOM 1656 O O . GLU A 1 210 ? -16.258 -7.949 -28.277 1.00 90.38 210 GLU A O 1
ATOM 1661 N N . TYR A 1 211 ? -14.284 -9.015 -28.350 1.00 90.19 211 TYR A N 1
ATOM 1662 C CA . TYR A 1 211 ? -13.496 -7.807 -28.577 1.00 90.19 211 TYR A CA 1
ATOM 1663 C C . TYR A 1 211 ? -12.351 -8.031 -29.562 1.00 90.19 211 TYR A C 1
ATOM 1665 O O . TYR A 1 211 ? -11.910 -9.157 -29.794 1.00 90.19 211 TYR A O 1
ATOM 1673 N N . GLU A 1 212 ? -11.834 -6.930 -30.095 1.00 86.50 212 GLU A N 1
ATOM 1674 C CA . GLU A 1 212 ? -10.650 -6.903 -30.949 1.00 86.50 212 GLU A CA 1
ATOM 1675 C C . GLU A 1 212 ? -9.669 -5.825 -30.471 1.00 86.50 212 GLU A C 1
ATOM 1677 O O . GLU A 1 212 ? -10.068 -4.721 -30.097 1.00 86.50 212 GLU A O 1
ATOM 1682 N N . SER A 1 213 ? -8.381 -6.176 -30.453 1.00 73.00 213 SER A N 1
ATOM 1683 C CA . SER A 1 213 ? -7.277 -5.327 -29.985 1.00 73.00 213 SER A CA 1
ATOM 1684 C C . SER A 1 213 ? -6.783 -4.341 -31.037 1.00 73.00 213 SER A C 1
ATOM 1686 O O . SER A 1 213 ? -6.470 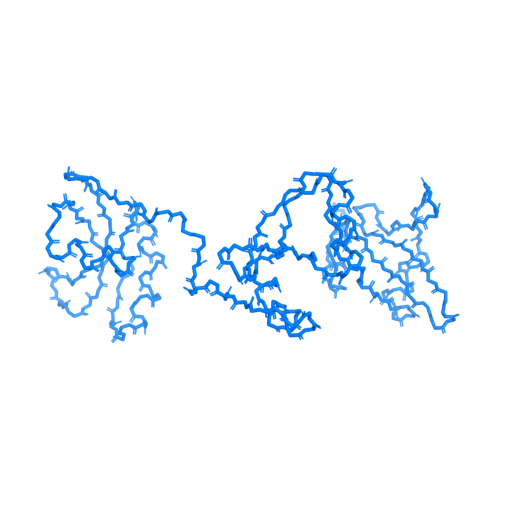-4.825 -32.148 1.00 73.00 213 SER A O 1
#

Foldseek 3Di:
DDDQCQQVVCVVLVHHAVAWWWKAAPVRDIWIWGTHSVGIWTDDPVDIDHDDVSVVCDVVVRIHIGHDLDDDDQQQKWWFWDDDPQAIEIDIDGDHVDPVSVVCVVVSRTHNDSVVNLVCVVVVCVVVVGHHDYDPPDPPPPPLDQDDQQDKWKFWFADPPDGRQAIEIDIDGDHPDPVSVVCVVVSRTHPDSVVNVVCVVVVCVVVVTHYDD

Organism: NCBI:txid626940